Protein AF-A0AA41N5L4-F1 (afdb_monomer_lite)

Foldseek 3Di:
DDPVVLVVCVVVVQKDKFFKAADQVHRQWIFGQDPVNDPTAIQGGPLLQQPAFHGFTFIKGWDPQVPFDFADPPPPDDDDDDDDDDDDDDDDDDDDDDDDDDDDDDDDDDPPPPPDDDDPDDDDDDDDDDDDDDDDDDDDDDDDDDDDDDDDDDDDDDDDDDDPDPPVVVVRVVRTHTYIGTPGGPGRPPPQKAKFAWAQDPDCVDPLSVFWIWTDGPRPSAFIETEGPVPDDPCCVVCVVVRRVPIDMDGFPADDPPDPHTYD

Radius of gyration: 29.56 Å; chains: 1; bounding box: 92×64×69 Å

InterPro domains:
  IPR012340 Nucleic acid-binding, OB-fold [SSF50249] (1-264)
  IPR033771 Rrp44-like cold shock domain [PF17216] (4-78)
  IPR041505 Dis3-like cold-shock domain 2 [PF17849] (212-264)
  IPR050180 RNR Ribonuclease [PTHR23355] (1-264)

Organism: Sciurus carolinensis (NCBI:txid30640)

pLDDT: mean 73.09, std 29.64, range [26.41, 98.88]

Secondary structure (DSSP, 8-state):
--HHHHHHHHHTTSSEEEE-EE-SSSTTEEEE--TTSSSPEEEEHHHHHTT--TT-EEEEEEPPGGGSEE-----------------------------------------------------------------------------------------------SHHHHHHHTTEE-EEEEEEEEE--S-SEEEEEEE--S-TTSTTTTTEEEEEESSTTSPPEEEEGGGS-TTTTT-GGGGTT--EEEE--B--TT-SSEE-

Structure (mmCIF, N/CA/C/O backbone):
data_AF-A0AA41N5L4-F1
#
_entry.id   AF-A0AA41N5L4-F1
#
loop_
_atom_site.group_PDB
_atom_site.id
_atom_site.type_symbol
_atom_site.label_atom_id
_atom_site.label_alt_id
_atom_site.label_comp_id
_atom_site.label_asym_id
_atom_site.label_entity_id
_atom_site.label_seq_id
_atom_site.pdbx_PDB_ins_code
_atom_site.Cartn_x
_atom_site.Cartn_y
_atom_site.Cartn_z
_atom_site.occupancy
_atom_site.B_iso_or_equiv
_atom_site.auth_seq_id
_atom_site.auth_comp_id
_atom_site.auth_asym_id
_atom_site.auth_atom_id
_atom_site.pdbx_PDB_model_num
ATOM 1 N N . MET A 1 1 ? 1.901 -5.834 15.700 1.00 88.56 1 MET A N 1
ATOM 2 C CA . MET A 1 1 ? 0.984 -6.436 16.699 1.00 88.56 1 MET A CA 1
ATOM 3 C C . MET A 1 1 ? 0.895 -7.932 16.416 1.00 88.56 1 MET A C 1
ATOM 5 O O . MET A 1 1 ? 0.949 -8.287 15.243 1.00 88.56 1 MET A O 1
ATOM 9 N N . SER A 1 2 ? 0.827 -8.796 17.435 1.00 95.75 2 SER A N 1
ATOM 10 C CA . SER A 1 2 ? 0.709 -10.251 17.230 1.00 95.75 2 SER A CA 1
ATOM 11 C C . SER A 1 2 ? -0.732 -10.659 16.877 1.00 95.75 2 SER A C 1
ATOM 13 O O . SER A 1 2 ? -1.662 -9.873 17.079 1.00 95.75 2 SER A O 1
ATOM 15 N N . LYS A 1 3 ? -0.937 -11.870 16.341 1.00 95.38 3 LYS A N 1
ATOM 16 C CA . LYS A 1 3 ? -2.273 -12.347 15.922 1.00 95.38 3 LYS A CA 1
ATOM 17 C C . LYS A 1 3 ? -3.225 -12.515 17.107 1.00 95.38 3 LYS A C 1
ATOM 19 O O . LYS A 1 3 ? -4.418 -12.248 16.995 1.00 95.38 3 LYS A O 1
ATOM 24 N N . GLU A 1 4 ? -2.680 -12.920 18.244 1.00 96.88 4 GLU A N 1
ATOM 25 C CA . GLU A 1 4 ? -3.385 -13.179 19.497 1.00 96.88 4 GLU A CA 1
ATOM 26 C C . GLU A 1 4 ? -3.921 -11.857 20.058 1.00 96.88 4 GLU A C 1
ATOM 28 O O . GLU A 1 4 ? -5.122 -11.727 20.293 1.00 96.88 4 GLU A O 1
ATOM 33 N N . ALA A 1 5 ? -3.058 -10.835 20.135 1.00 97.19 5 ALA A N 1
ATOM 34 C CA . ALA A 1 5 ? -3.424 -9.485 20.556 1.00 97.19 5 ALA A CA 1
ATOM 35 C C . ALA A 1 5 ? -4.462 -8.828 19.624 1.00 97.19 5 ALA A C 1
ATOM 37 O O . ALA A 1 5 ? -5.353 -8.126 20.101 1.00 97.19 5 ALA A O 1
ATOM 38 N N . VAL A 1 6 ? -4.393 -9.084 18.310 1.00 97.31 6 VAL A N 1
ATOM 39 C CA . VAL A 1 6 ? -5.426 -8.649 17.349 1.00 97.31 6 VAL A CA 1
ATOM 40 C C . VAL A 1 6 ? -6.766 -9.334 17.639 1.00 97.31 6 VAL A C 1
ATOM 42 O O . VAL A 1 6 ? -7.783 -8.655 17.761 1.00 97.31 6 VAL A O 1
ATOM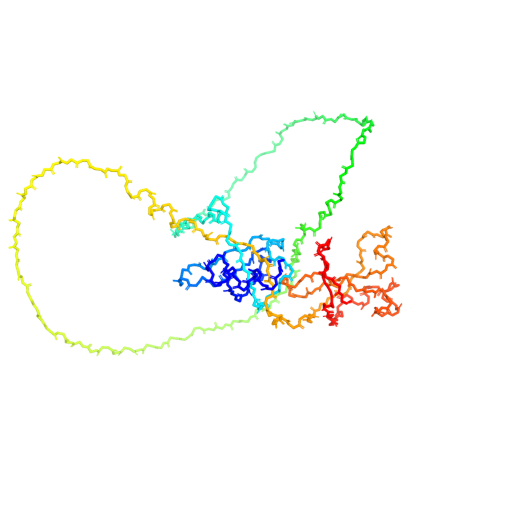 45 N N . SER A 1 7 ? -6.772 -10.662 17.796 1.00 97.69 7 SER A N 1
ATOM 46 C CA . SER A 1 7 ? -7.975 -11.443 18.123 1.00 97.69 7 SER A CA 1
ATOM 47 C C . SER A 1 7 ? -8.616 -10.985 19.438 1.00 97.69 7 SER A C 1
ATOM 49 O O . SER A 1 7 ? -9.830 -10.797 19.500 1.00 97.69 7 SER A O 1
ATOM 51 N N . GLU A 1 8 ? -7.825 -10.770 20.490 1.00 97.44 8 GLU A N 1
ATOM 52 C CA . GLU A 1 8 ? -8.335 -10.249 21.760 1.00 97.44 8 GLU A CA 1
ATOM 53 C C . GLU A 1 8 ? -8.854 -8.815 21.649 1.00 97.44 8 GLU A C 1
ATOM 55 O O . GLU A 1 8 ? -9.925 -8.517 22.174 1.00 97.44 8 GLU A O 1
ATOM 60 N N . GLY A 1 9 ? -8.132 -7.931 20.956 1.00 97.56 9 GLY A N 1
ATOM 61 C CA . GLY A 1 9 ? -8.547 -6.543 20.766 1.00 97.56 9 GLY A CA 1
ATOM 62 C C . GLY A 1 9 ? -9.877 -6.426 20.019 1.00 97.56 9 GLY A C 1
ATOM 63 O O . GLY A 1 9 ? -10.726 -5.635 20.424 1.00 97.56 9 GLY A O 1
ATOM 64 N N . LEU A 1 10 ? -10.094 -7.264 18.998 1.00 96.94 10 LEU A N 1
ATOM 65 C CA . LEU A 1 10 ? -11.373 -7.372 18.288 1.00 96.94 10 LEU A CA 1
ATOM 66 C C . LEU A 1 10 ? -12.487 -7.909 19.205 1.00 96.94 10 LEU A C 1
ATOM 68 O O . LEU A 1 10 ? -13.555 -7.309 19.278 1.00 96.94 10 LEU A O 1
ATOM 72 N N . LYS A 1 11 ? -12.239 -8.988 19.964 1.00 97.31 11 LYS A N 1
ATOM 73 C CA . LYS A 1 11 ? -13.226 -9.566 20.904 1.00 97.31 11 LYS A CA 1
ATOM 74 C C . LYS A 1 11 ? -13.652 -8.601 22.014 1.00 97.31 11 LYS A C 1
ATOM 76 O O . LYS A 1 11 ? -14.780 -8.688 22.485 1.00 97.31 11 LYS A O 1
ATOM 81 N N . ARG A 1 12 ? -12.757 -7.707 22.446 1.00 96.62 12 ARG A N 1
ATOM 82 C CA . ARG A 1 12 ? -13.028 -6.680 23.468 1.00 96.62 12 ARG A CA 1
ATOM 83 C C . ARG A 1 12 ? -13.623 -5.384 22.891 1.00 96.62 12 ARG A C 1
ATOM 85 O O . ARG A 1 12 ? -13.856 -4.460 23.659 1.00 96.62 12 ARG A O 1
ATOM 92 N N . GLY A 1 13 ? -13.801 -5.271 21.569 1.00 94.69 13 GLY A N 1
ATOM 93 C CA . GLY A 1 13 ? -14.232 -4.031 20.902 1.00 94.69 13 GLY A CA 1
ATOM 94 C C . GLY A 1 13 ? -13.194 -2.896 20.910 1.00 94.69 13 GLY A C 1
ATOM 95 O O . GLY A 1 13 ? -13.494 -1.781 20.501 1.00 94.69 13 GLY A O 1
ATOM 96 N N . ALA A 1 14 ? -11.962 -3.159 21.358 1.00 96.31 14 ALA A N 1
ATOM 97 C CA . ALA A 1 14 ? -10.878 -2.173 21.427 1.00 96.31 14 ALA A CA 1
ATOM 98 C C . ALA A 1 14 ? -10.158 -1.961 20.079 1.00 96.31 14 ALA A C 1
ATOM 100 O O . ALA A 1 14 ? -9.362 -1.030 19.930 1.00 96.31 14 ALA A O 1
ATOM 101 N N . LEU A 1 15 ? -10.407 -2.849 19.114 1.00 98.00 15 LEU A N 1
ATOM 102 C CA . LEU A 1 15 ? -9.966 -2.760 17.727 1.00 98.00 15 LEU A CA 1
ATOM 103 C C . LEU A 1 15 ? -11.173 -2.920 16.804 1.00 98.00 15 LEU A C 1
ATOM 105 O O . LEU A 1 15 ? -12.111 -3.647 17.124 1.00 98.00 15 LEU A O 1
ATOM 109 N N . ILE A 1 16 ? -11.106 -2.292 15.633 1.00 98.12 16 ILE A N 1
ATOM 110 C CA . ILE A 1 16 ? -12.161 -2.332 14.616 1.00 98.12 16 ILE A CA 1
ATOM 111 C C . ILE A 1 16 ? -11.585 -2.964 13.348 1.00 98.12 16 ILE A C 1
ATOM 113 O O . ILE A 1 16 ? -10.483 -2.607 12.931 1.00 98.12 16 ILE A O 1
ATOM 117 N N . GLN A 1 17 ? -12.312 -3.898 12.730 1.00 98.00 17 GLN A N 1
ATOM 118 C CA . GLN A 1 17 ? -11.967 -4.430 11.408 1.00 98.00 17 GLN A CA 1
ATOM 119 C C . GLN A 1 17 ? -12.801 -3.762 10.311 1.00 98.00 17 GLN A C 1
ATOM 121 O O . GLN A 1 17 ? -13.974 -3.466 10.522 1.00 98.00 17 GLN A O 1
ATOM 126 N N . GLY A 1 18 ? -12.221 -3.578 9.127 1.00 98.31 18 GLY A N 1
ATOM 127 C CA . GLY A 1 18 ? -12.935 -3.022 7.980 1.00 98.31 18 GLY A CA 1
ATOM 128 C C . GLY A 1 18 ? -12.157 -3.153 6.675 1.00 98.31 18 GLY A C 1
ATOM 129 O O . GLY A 1 18 ? -10.949 -3.392 6.673 1.00 98.31 18 GLY A O 1
ATOM 130 N N . VAL A 1 19 ? -12.859 -3.020 5.549 1.00 98.69 19 VAL A N 1
ATOM 131 C CA . VAL A 1 19 ? -12.233 -2.989 4.219 1.00 98.69 19 VAL A CA 1
ATOM 132 C C . VAL A 1 19 ? -11.703 -1.583 3.956 1.00 98.69 19 VAL A C 1
ATOM 134 O O . VAL A 1 19 ? -12.460 -0.614 3.994 1.00 98.69 19 VAL A O 1
ATOM 137 N N . LEU A 1 20 ? -10.406 -1.475 3.682 1.00 98.81 20 LEU A N 1
ATOM 138 C CA . LEU A 1 20 ? -9.723 -0.204 3.470 1.00 98.81 20 LEU A CA 1
ATOM 139 C C . LEU A 1 20 ? -10.026 0.388 2.092 1.00 98.81 20 LEU A C 1
ATOM 141 O O . LEU A 1 20 ? -9.810 -0.255 1.064 1.00 98.81 20 LEU A O 1
ATOM 145 N N . ARG A 1 21 ? -10.443 1.653 2.058 1.00 98.75 21 ARG A N 1
ATOM 146 C CA . ARG A 1 21 ? -10.680 2.430 0.835 1.00 98.75 21 ARG A CA 1
ATOM 147 C C . ARG A 1 21 ? -9.715 3.613 0.807 1.00 98.75 21 ARG A C 1
ATOM 149 O O . ARG A 1 21 ? -9.720 4.420 1.730 1.00 98.75 21 ARG A O 1
ATOM 156 N N . ILE A 1 22 ? -8.884 3.725 -0.228 1.00 98.81 22 ILE A N 1
ATOM 157 C CA . ILE A 1 22 ? -7.938 4.844 -0.393 1.00 98.81 22 ILE A CA 1
ATOM 158 C C . ILE A 1 22 ? -8.545 5.853 -1.372 1.00 98.81 22 ILE A C 1
ATOM 160 O O . ILE A 1 22 ? -9.014 5.461 -2.443 1.00 98.81 22 ILE A O 1
ATOM 164 N N . ASN A 1 23 ? -8.532 7.143 -1.026 1.00 98.25 23 ASN A N 1
ATOM 165 C CA . ASN A 1 23 ? -9.005 8.206 -1.913 1.00 98.25 23 ASN A CA 1
ATOM 166 C C . ASN A 1 23 ? -8.069 8.312 -3.142 1.00 98.25 23 ASN A C 1
ATOM 168 O O . ASN A 1 23 ? -6.879 8.571 -2.964 1.00 98.25 23 ASN A O 1
ATOM 172 N N . PRO A 1 24 ? -8.559 8.127 -4.385 1.00 97.00 24 PRO A N 1
ATOM 173 C CA . PRO A 1 24 ? -7.705 8.140 -5.574 1.00 97.00 24 PRO A CA 1
ATOM 174 C C . PRO A 1 24 ? -7.135 9.526 -5.905 1.00 97.00 24 PRO A C 1
ATOM 176 O O . PRO A 1 24 ? -6.059 9.600 -6.485 1.00 97.00 24 PRO A O 1
ATOM 179 N N . LYS A 1 25 ? -7.818 10.618 -5.524 1.00 96.12 25 LYS A N 1
ATOM 180 C CA . LYS A 1 25 ? -7.341 11.998 -5.750 1.00 96.12 25 LYS A CA 1
ATOM 181 C C . LYS A 1 25 ? -6.420 12.495 -4.636 1.00 96.12 25 LYS A C 1
ATOM 183 O O . LYS A 1 25 ? -5.533 13.301 -4.881 1.00 96.12 25 LYS A O 1
ATOM 188 N N . LYS A 1 26 ? -6.634 12.027 -3.404 1.00 96.62 26 LYS A N 1
ATOM 189 C CA . LYS A 1 26 ? -5.829 12.377 -2.226 1.00 96.62 26 LYS A CA 1
ATOM 190 C C . LYS A 1 26 ? -5.351 11.098 -1.555 1.00 96.62 26 LYS A C 1
ATOM 192 O O . LYS A 1 26 ? -5.879 10.711 -0.523 1.00 96.62 26 LYS A O 1
ATOM 197 N N . PHE A 1 27 ? -4.346 10.435 -2.123 1.00 96.38 27 PHE A N 1
ATOM 198 C CA . PHE A 1 27 ? -3.895 9.114 -1.660 1.00 96.38 27 PHE A CA 1
ATOM 199 C C . PHE A 1 27 ? -3.339 9.079 -0.224 1.00 96.38 27 PHE A C 1
ATOM 201 O O . PHE A 1 27 ? -3.028 8.000 0.275 1.00 96.38 27 PHE A O 1
ATOM 208 N N . HIS A 1 28 ? -3.178 10.222 0.445 1.00 97.00 28 HIS A N 1
ATOM 209 C CA . HIS A 1 28 ? -2.917 10.299 1.885 1.00 97.00 28 HIS A CA 1
ATOM 210 C C . HIS A 1 28 ? -4.177 10.034 2.727 1.00 97.00 28 HIS A C 1
ATOM 212 O O . HIS A 1 28 ? -4.061 9.521 3.831 1.00 97.00 28 HIS A O 1
ATOM 218 N N . GLU A 1 29 ? -5.369 10.314 2.202 1.00 98.12 29 GLU A N 1
ATOM 219 C CA . GLU A 1 29 ? -6.643 10.033 2.857 1.00 98.12 29 GLU A CA 1
ATOM 220 C C . GLU A 1 29 ? -7.092 8.592 2.573 1.00 98.12 29 GLU A C 1
ATOM 222 O O . GLU A 1 29 ? -7.243 8.174 1.419 1.00 98.12 29 GLU A O 1
ATOM 227 N N . ALA A 1 30 ? -7.358 7.828 3.630 1.00 98.69 30 ALA A N 1
ATOM 228 C CA . ALA A 1 30 ? -8.011 6.530 3.525 1.00 98.69 30 ALA A CA 1
ATOM 229 C C . ALA A 1 30 ? -9.105 6.368 4.590 1.00 98.69 30 ALA A C 1
ATOM 231 O O . ALA A 1 30 ? -9.187 7.139 5.543 1.00 98.69 30 ALA A O 1
ATOM 232 N N . PHE A 1 31 ? -9.976 5.383 4.393 1.00 98.62 31 PHE A N 1
ATOM 233 C CA . PHE A 1 31 ? -11.197 5.199 5.172 1.00 98.62 31 PHE A CA 1
ATOM 234 C C . PHE A 1 31 ? -11.498 3.713 5.385 1.00 98.62 31 PHE A C 1
ATOM 236 O O . PHE A 1 31 ? -11.194 2.892 4.514 1.00 98.62 31 PHE A O 1
ATOM 243 N N . ILE A 1 32 ? -12.146 3.378 6.502 1.00 98.56 32 ILE A N 1
ATOM 244 C CA . ILE A 1 32 ? -12.876 2.112 6.666 1.00 98.56 32 ILE A CA 1
ATOM 245 C C . ILE A 1 32 ? -14.334 2.394 7.071 1.00 98.56 32 ILE A C 1
ATOM 247 O O . ILE A 1 32 ? -14.575 3.394 7.752 1.00 98.56 32 ILE A O 1
ATOM 251 N N . PRO A 1 33 ? -15.297 1.520 6.724 1.00 98.00 33 PRO A N 1
ATOM 252 C CA . PRO A 1 33 ? -16.668 1.632 7.216 1.00 98.00 33 PRO A CA 1
ATOM 253 C C . PRO A 1 33 ? -16.732 1.640 8.748 1.00 98.00 33 PRO A C 1
ATOM 255 O O . PRO A 1 33 ? -16.004 0.887 9.402 1.00 98.00 33 PRO A O 1
ATOM 258 N N . SER A 1 34 ? -17.615 2.462 9.319 1.00 95.62 34 SER A N 1
ATOM 259 C CA . SER A 1 34 ? -17.913 2.408 10.754 1.00 95.62 34 SER A CA 1
ATOM 260 C C . SER A 1 34 ? -18.797 1.189 11.072 1.00 95.62 34 SER A C 1
ATOM 262 O O . SER A 1 34 ? -19.790 0.985 10.370 1.00 95.62 34 SER A O 1
ATOM 264 N N . PRO A 1 35 ? -18.509 0.397 12.126 1.00 93.00 35 PRO A N 1
ATOM 265 C CA . PRO A 1 35 ? -19.399 -0.679 12.578 1.00 93.00 35 PRO A CA 1
ATOM 266 C C . PRO A 1 35 ? -20.789 -0.180 12.988 1.00 93.00 35 PRO A C 1
ATOM 268 O O . PRO A 1 35 ? -21.767 -0.910 12.856 1.00 93.00 35 PRO A O 1
ATOM 271 N N . ASP A 1 36 ? -20.858 1.066 13.461 1.00 90.12 36 ASP A N 1
ATOM 272 C CA . ASP A 1 36 ? -22.056 1.687 14.032 1.00 90.12 36 ASP A CA 1
ATOM 273 C C . ASP A 1 36 ? -23.042 2.189 12.953 1.00 90.12 36 ASP A C 1
ATOM 275 O O . ASP A 1 36 ? -24.142 2.630 13.272 1.00 90.12 36 ASP A O 1
ATOM 279 N N . GLY A 1 37 ? -22.649 2.170 11.670 1.00 87.12 37 GLY A N 1
ATOM 280 C CA . GLY A 1 37 ? -23.396 2.800 10.569 1.00 87.12 37 GLY A CA 1
ATOM 281 C C . GLY A 1 37 ? -23.171 4.315 10.425 1.00 87.12 37 GLY A C 1
ATOM 282 O O . GLY A 1 37 ? -23.686 4.923 9.488 1.00 87.12 37 GLY A O 1
ATOM 283 N N . ASP A 1 38 ? -22.377 4.910 11.321 1.00 88.38 38 ASP A N 1
ATOM 284 C CA . ASP A 1 38 ? -21.895 6.296 11.256 1.00 88.38 38 ASP A CA 1
ATOM 285 C C . ASP A 1 38 ? -21.018 6.580 10.015 1.00 88.38 38 ASP A C 1
ATOM 287 O O . ASP A 1 38 ? -20.637 5.685 9.258 1.00 88.38 38 ASP A O 1
ATOM 291 N N . ARG A 1 39 ? -20.586 7.846 9.877 1.00 93.88 39 ARG A N 1
ATOM 292 C CA . ARG A 1 39 ? -19.478 8.250 8.991 1.00 93.88 39 ARG A CA 1
ATOM 293 C C . ARG A 1 39 ? -18.275 7.303 9.128 1.00 93.88 39 ARG A C 1
ATOM 295 O O . ARG A 1 39 ? -17.826 7.034 10.242 1.00 93.88 39 ARG A O 1
ATOM 302 N N . ASP A 1 40 ? -17.716 6.892 7.989 1.00 97.44 40 ASP A N 1
ATOM 303 C CA . ASP A 1 40 ? -16.480 6.105 7.903 1.00 97.44 40 ASP A CA 1
ATOM 304 C C . ASP A 1 40 ? -15.356 6.659 8.793 1.00 97.44 40 ASP A C 1
ATOM 306 O O . ASP A 1 40 ? -15.157 7.871 8.912 1.00 97.44 40 ASP A O 1
ATOM 310 N N . ILE A 1 41 ? -14.568 5.751 9.360 1.00 98.19 41 ILE A N 1
ATOM 311 C CA . ILE A 1 41 ? -13.415 6.068 10.201 1.00 98.19 41 ILE A CA 1
ATOM 312 C C . ILE A 1 41 ? -12.261 6.510 9.296 1.00 98.19 41 ILE A C 1
ATOM 314 O O . ILE A 1 41 ? -11.885 5.797 8.361 1.00 98.19 41 ILE A O 1
ATOM 318 N N . PHE A 1 42 ? -11.695 7.681 9.578 1.00 98.50 42 PHE A N 1
ATOM 319 C CA . PHE A 1 42 ? -10.609 8.285 8.810 1.00 98.50 42 PHE A CA 1
ATOM 320 C C . PHE A 1 42 ? -9.245 7.699 9.192 1.00 98.50 42 PHE A C 1
ATOM 322 O O . PHE A 1 42 ? -8.951 7.479 10.366 1.00 98.50 42 PHE A O 1
ATOM 329 N N . ILE A 1 43 ? -8.395 7.479 8.194 1.00 98.69 43 ILE A N 1
ATOM 330 C CA . ILE A 1 43 ? -7.001 7.056 8.332 1.00 98.69 43 ILE A CA 1
ATOM 331 C C . ILE A 1 43 ? -6.138 8.138 7.682 1.00 98.69 43 ILE A C 1
ATOM 333 O O . ILE A 1 43 ? -6.169 8.299 6.458 1.00 98.69 43 ILE A O 1
ATOM 337 N N . ASP A 1 44 ? -5.392 8.876 8.504 1.00 97.81 44 ASP A N 1
ATOM 338 C CA . ASP A 1 44 ? -4.634 10.044 8.055 1.00 97.81 44 ASP A CA 1
ATOM 339 C C . ASP A 1 44 ? -3.186 9.705 7.678 1.00 97.81 44 ASP A C 1
ATOM 341 O O . ASP A 1 44 ? -2.361 9.324 8.514 1.00 97.81 44 ASP A O 1
ATOM 345 N N . GLY A 1 45 ? -2.866 9.848 6.397 1.00 97.25 45 GLY A N 1
ATOM 346 C CA . GLY A 1 45 ? -1.526 9.660 5.866 1.00 97.25 45 GLY A CA 1
ATOM 347 C C . GLY A 1 45 ? -1.111 8.200 5.660 1.00 97.25 45 GLY A C 1
ATOM 348 O O . GLY A 1 45 ? -1.671 7.230 6.182 1.00 97.25 45 GLY A O 1
ATOM 349 N N . VAL A 1 46 ? -0.046 8.036 4.873 1.00 96.75 46 VAL A N 1
ATOM 350 C CA . VAL A 1 46 ? 0.499 6.717 4.506 1.00 96.75 46 VAL A CA 1
ATOM 351 C C . VAL A 1 46 ? 1.078 5.952 5.704 1.00 96.75 46 VAL A C 1
ATOM 353 O O . VAL A 1 46 ? 1.042 4.721 5.716 1.00 96.75 46 VAL A O 1
ATOM 356 N N . VAL A 1 47 ? 1.541 6.668 6.737 1.00 96.38 47 VAL A N 1
ATOM 357 C CA . VAL A 1 47 ? 2.081 6.089 7.977 1.00 96.38 47 VAL A CA 1
ATOM 358 C C . VAL A 1 47 ? 0.968 5.452 8.811 1.00 96.38 47 VAL A C 1
ATOM 360 O O . VAL A 1 47 ? 1.082 4.282 9.176 1.00 96.38 47 VAL A O 1
ATOM 363 N N . ALA A 1 48 ? -0.148 6.155 9.052 1.00 98.06 48 ALA A N 1
ATOM 364 C CA . ALA A 1 48 ? -1.290 5.577 9.768 1.00 98.06 48 ALA A CA 1
ATOM 365 C C . ALA A 1 48 ? -1.943 4.432 8.980 1.00 98.06 48 ALA A C 1
ATOM 367 O O . ALA A 1 48 ? -2.479 3.503 9.583 1.00 98.06 48 ALA A O 1
ATOM 368 N N . ARG A 1 49 ? -1.851 4.451 7.643 1.00 98.19 49 ARG A N 1
ATOM 369 C CA . ARG A 1 49 ? -2.283 3.345 6.775 1.00 98.19 49 ARG A CA 1
ATOM 370 C C . ARG A 1 49 ? -1.396 2.096 6.866 1.00 98.19 49 ARG A C 1
ATOM 372 O O . ARG A 1 49 ? -1.860 1.018 6.505 1.00 98.19 49 ARG A O 1
ATOM 379 N N . ASN A 1 50 ? -0.155 2.217 7.349 1.00 97.69 50 ASN A N 1
ATOM 380 C CA . ASN A 1 50 ? 0.759 1.106 7.647 1.00 97.69 50 ASN A CA 1
ATOM 381 C C . ASN A 1 50 ? 0.809 0.036 6.538 1.00 97.69 50 ASN A C 1
ATOM 383 O O . ASN A 1 50 ? 0.413 -1.114 6.735 1.00 97.69 50 ASN A O 1
ATOM 387 N N . ARG A 1 51 ? 1.278 0.439 5.349 1.00 97.94 51 ARG A N 1
ATOM 388 C CA . ARG A 1 51 ? 1.540 -0.443 4.189 1.00 97.94 51 ARG A CA 1
ATOM 389 C C . ARG A 1 51 ? 0.321 -1.197 3.623 1.00 97.94 51 ARG A C 1
ATOM 391 O O . ARG A 1 51 ? 0.468 -2.001 2.700 1.00 97.94 51 ARG A O 1
ATOM 398 N N . ALA A 1 52 ? -0.883 -0.938 4.130 1.00 98.38 52 ALA A N 1
ATOM 399 C CA . ALA A 1 52 ? -2.115 -1.496 3.590 1.00 98.38 52 ALA A CA 1
ATOM 400 C C . ALA A 1 52 ? -2.495 -0.836 2.254 1.00 98.38 52 ALA A C 1
ATOM 402 O O . ALA A 1 52 ? -2.251 0.357 2.033 1.00 98.38 52 ALA A O 1
ATOM 403 N N . LEU A 1 53 ? -3.095 -1.629 1.365 1.00 98.69 53 LEU A N 1
ATOM 404 C CA . LEU A 1 53 ? -3.489 -1.234 0.015 1.00 98.69 53 LEU A CA 1
ATOM 405 C C . LEU A 1 53 ? -5.015 -1.220 -0.129 1.00 98.69 53 LEU A C 1
ATOM 407 O O . LEU A 1 53 ? -5.750 -1.795 0.674 1.00 98.69 53 LEU A O 1
ATOM 411 N N . ASN A 1 54 ? -5.502 -0.545 -1.170 1.00 98.75 54 ASN A N 1
ATOM 412 C CA . ASN A 1 54 ? -6.932 -0.394 -1.415 1.00 98.75 54 ASN A CA 1
ATOM 413 C C . ASN A 1 54 ? -7.624 -1.762 -1.575 1.00 98.75 54 ASN A C 1
ATOM 415 O O . ASN A 1 54 ? -7.232 -2.565 -2.419 1.00 98.75 54 ASN A O 1
ATOM 419 N N . GLY A 1 55 ? -8.680 -1.996 -0.798 1.00 98.62 55 GLY A N 1
ATOM 420 C CA . GLY A 1 55 ? -9.458 -3.233 -0.770 1.00 98.62 55 GLY A CA 1
ATOM 421 C C . GLY A 1 55 ? -9.014 -4.255 0.281 1.00 98.62 55 GLY A C 1
ATOM 422 O O . GLY A 1 55 ? -9.750 -5.212 0.510 1.00 98.62 55 GLY A O 1
ATOM 423 N N . ASP A 1 56 ? -7.863 -4.075 0.940 1.00 98.88 56 ASP A N 1
ATOM 424 C CA . ASP A 1 56 ? -7.419 -4.973 2.015 1.00 98.88 56 ASP A CA 1
ATOM 425 C C . ASP A 1 56 ? -8.388 -4.980 3.206 1.00 98.88 56 ASP A C 1
ATOM 427 O O . ASP A 1 56 ? -8.942 -3.945 3.581 1.00 98.88 56 ASP A O 1
ATOM 431 N N . LEU A 1 57 ? -8.540 -6.143 3.848 1.00 98.75 57 LEU A N 1
ATOM 432 C CA . LEU A 1 57 ? -9.214 -6.237 5.142 1.00 98.75 57 LEU A CA 1
ATOM 433 C C . LEU A 1 57 ? -8.194 -5.904 6.232 1.00 98.75 57 LEU A C 1
ATOM 435 O O . LEU A 1 57 ? -7.231 -6.648 6.442 1.00 98.75 57 LEU A O 1
ATOM 439 N N . VAL A 1 58 ? -8.393 -4.782 6.914 1.00 98.81 58 VAL A N 1
ATOM 440 C CA . VAL A 1 58 ? -7.470 -4.254 7.924 1.00 98.81 58 VAL A CA 1
ATOM 441 C C . VAL A 1 58 ? -8.103 -4.244 9.307 1.00 98.81 58 VAL A C 1
ATOM 443 O O . VAL A 1 58 ? -9.324 -4.241 9.450 1.00 98.81 58 VAL A O 1
ATOM 446 N N . VAL A 1 59 ? -7.250 -4.205 10.327 1.00 98.75 59 VAL A N 1
ATOM 447 C CA . VAL A 1 59 ? -7.633 -3.935 11.713 1.00 98.75 59 VAL A CA 1
ATOM 448 C C . VAL A 1 59 ? -7.001 -2.619 12.137 1.00 98.75 59 VAL A C 1
ATOM 450 O O . VAL A 1 59 ? -5.790 -2.420 11.983 1.00 98.75 59 VAL A O 1
ATOM 453 N N . VAL A 1 60 ? -7.818 -1.725 12.685 1.00 98.69 60 VAL A N 1
ATOM 454 C CA . VAL A 1 60 ? -7.421 -0.391 13.129 1.00 98.69 60 VAL A CA 1
ATOM 455 C C . VAL A 1 60 ? -7.617 -0.228 14.632 1.00 98.69 60 VAL A C 1
ATOM 457 O O . VAL A 1 60 ? -8.472 -0.870 15.245 1.00 98.69 60 VAL A O 1
ATOM 460 N N . LYS A 1 61 ? -6.828 0.670 15.220 1.00 98.31 61 LYS A N 1
ATOM 461 C CA . LYS A 1 61 ? -7.050 1.209 16.562 1.00 98.31 61 LYS A CA 1
ATOM 462 C C . LYS A 1 61 ? -7.458 2.675 16.426 1.00 98.31 61 LYS A C 1
ATOM 464 O O . LYS A 1 61 ? -6.734 3.427 15.767 1.00 98.31 61 LYS A O 1
ATOM 469 N N . LEU A 1 62 ? -8.576 3.063 17.044 1.00 98.06 62 LEU A N 1
ATOM 470 C CA . LEU A 1 62 ? -8.979 4.469 17.145 1.00 98.06 62 LEU A CA 1
ATOM 471 C C . LEU A 1 62 ? -7.872 5.288 17.827 1.00 98.06 62 LEU A C 1
ATOM 473 O O . LEU A 1 62 ? -7.201 4.814 18.751 1.00 98.06 62 LEU A O 1
ATOM 477 N N . LEU A 1 63 ? -7.671 6.508 17.344 1.00 97.94 63 LEU A N 1
ATOM 478 C CA . LEU A 1 63 ? -6.859 7.511 18.022 1.00 97.94 63 LEU A CA 1
ATOM 479 C C . LEU A 1 63 ? -7.681 8.165 19.153 1.00 97.94 63 LEU A C 1
ATOM 481 O O . LEU A 1 63 ? -8.912 8.076 19.121 1.00 97.94 63 LEU A O 1
ATOM 485 N N . PRO A 1 64 ? -7.030 8.814 20.136 1.00 97.12 64 PRO A N 1
ATOM 486 C CA . PRO A 1 64 ? -7.700 9.711 21.080 1.00 97.12 64 PRO A CA 1
ATOM 487 C C . PRO A 1 64 ? -8.549 10.776 20.364 1.00 97.12 64 PRO A C 1
ATOM 489 O O . PRO A 1 64 ? -8.248 11.138 19.222 1.00 97.12 64 PRO A O 1
ATOM 492 N N . GLU A 1 65 ? -9.608 11.262 21.015 1.00 94.69 65 GLU A N 1
ATOM 493 C CA . GLU A 1 65 ? -10.589 12.187 20.418 1.00 94.69 65 GLU A CA 1
ATOM 494 C C . GLU A 1 65 ? -9.953 13.515 19.979 1.00 94.69 65 GLU A C 1
ATOM 496 O O . GLU A 1 65 ? -10.351 14.103 18.977 1.00 94.69 65 GLU A O 1
ATOM 501 N N . GLU A 1 66 ? -8.879 13.936 20.647 1.00 94.50 66 GLU A N 1
ATOM 502 C CA . GLU A 1 66 ? -8.092 15.130 20.324 1.00 94.50 66 GLU A CA 1
ATOM 503 C C . GLU A 1 66 ? -7.341 15.007 18.982 1.00 94.50 66 GLU A C 1
ATOM 505 O O . GLU A 1 66 ? -6.827 15.995 18.460 1.00 94.50 66 GLU A O 1
ATOM 510 N N . GLN A 1 67 ? -7.263 13.795 18.420 1.00 95.19 67 GLN A N 1
ATOM 511 C CA . GLN A 1 67 ? -6.652 13.481 17.123 1.00 95.19 67 GLN A CA 1
ATOM 512 C C . GLN A 1 67 ? -7.700 13.131 16.048 1.00 95.19 67 GLN A C 1
ATOM 514 O O . GLN A 1 67 ? -7.354 12.645 14.965 1.00 95.19 67 GLN A O 1
ATOM 519 N N . TRP A 1 68 ? -8.991 13.323 16.333 1.00 96.19 68 TRP A N 1
ATOM 520 C CA . TRP A 1 68 ? -10.064 13.097 15.365 1.00 96.19 68 TRP A CA 1
ATOM 521 C C . TRP A 1 68 ? -10.134 14.230 14.337 1.00 96.19 68 TRP A C 1
ATOM 523 O O . TRP A 1 68 ? -9.826 15.387 14.628 1.00 96.19 68 TRP A O 1
ATOM 533 N N . LYS A 1 69 ? -10.513 13.902 13.097 1.00 94.38 69 LYS A N 1
ATOM 534 C CA . LYS A 1 69 ? -10.543 14.883 12.007 1.00 94.38 69 LYS A CA 1
ATOM 535 C C . LYS A 1 69 ? -11.668 15.882 12.255 1.00 94.38 69 LYS A C 1
ATOM 537 O O . LYS A 1 69 ? -12.840 15.503 12.264 1.00 94.38 69 LYS A O 1
ATOM 542 N N . VAL A 1 70 ? -11.313 17.156 12.397 1.00 92.56 70 VAL A N 1
ATOM 543 C CA . VAL A 1 70 ? -12.283 18.254 12.439 1.00 92.56 70 VAL A CA 1
ATOM 544 C C . VAL A 1 70 ? -12.836 18.473 11.031 1.00 92.56 70 VAL A C 1
ATOM 546 O O . VAL A 1 70 ? -12.134 18.930 10.128 1.00 92.56 70 VAL A O 1
ATOM 549 N N . ILE A 1 71 ? -14.109 18.143 10.845 1.00 89.50 71 ILE A N 1
ATOM 550 C CA . ILE A 1 71 ? -14.899 18.480 9.668 1.00 89.50 71 ILE A CA 1
ATOM 551 C C . ILE A 1 71 ? -15.513 19.857 9.913 1.00 89.50 71 ILE A C 1
ATOM 553 O O . ILE A 1 71 ? -16.376 20.024 10.777 1.00 89.50 71 ILE A O 1
ATOM 557 N N . LYS A 1 72 ? -15.101 20.845 9.115 1.00 81.62 72 LYS A N 1
ATOM 558 C CA . LYS A 1 72 ? -15.846 22.102 9.021 1.00 81.62 72 LYS A CA 1
ATOM 559 C C . LYS A 1 72 ? -17.218 21.789 8.410 1.00 81.62 72 LYS A C 1
ATOM 561 O O . LYS A 1 72 ? -17.245 21.111 7.382 1.00 81.62 72 LYS A O 1
ATOM 566 N N . PRO A 1 73 ? -18.339 22.246 8.992 1.00 69.25 73 PRO A N 1
ATOM 567 C CA . PRO A 1 73 ? -19.612 22.190 8.293 1.00 69.25 73 PRO A CA 1
ATOM 568 C C . PRO A 1 73 ? -19.489 23.066 7.043 1.00 69.25 73 PRO A C 1
ATOM 570 O O . PRO A 1 73 ? -19.301 24.276 7.154 1.00 69.25 73 PRO A O 1
ATOM 573 N N . GLU A 1 74 ? -19.539 22.452 5.862 1.00 58.75 74 GLU A N 1
ATOM 574 C CA . GLU A 1 74 ? -19.608 23.201 4.610 1.00 58.75 74 GLU A CA 1
ATOM 575 C C . GLU A 1 74 ? -20.980 23.875 4.551 1.00 58.75 74 GLU A C 1
ATOM 577 O O . GLU A 1 74 ? -22.002 23.238 4.289 1.00 58.75 74 GLU A O 1
ATOM 582 N N . ILE A 1 75 ? -20.998 25.171 4.865 1.00 51.81 75 ILE A N 1
ATOM 583 C CA . ILE A 1 75 ? -22.132 26.037 4.568 1.00 51.81 75 ILE A CA 1
ATOM 584 C C . ILE A 1 75 ? -22.202 26.089 3.045 1.00 51.81 75 ILE A C 1
ATOM 586 O O . ILE A 1 75 ? -21.268 26.543 2.386 1.00 51.81 75 ILE A O 1
ATOM 590 N N . SER A 1 76 ? -23.271 25.531 2.481 1.00 42.28 76 SER A N 1
ATOM 591 C CA . SER A 1 76 ? -23.474 25.509 1.038 1.00 42.28 76 SER A CA 1
ATOM 592 C C . SER A 1 76 ? -23.938 26.886 0.568 1.00 42.28 76 SER A C 1
ATOM 594 O O . SER A 1 76 ? -25.135 27.090 0.341 1.00 42.28 76 SER A O 1
ATOM 596 N N . ASP A 1 77 ? -22.998 27.818 0.443 1.00 42.78 77 ASP A N 1
ATOM 597 C CA . ASP A 1 77 ? -23.251 29.128 -0.144 1.00 42.78 77 ASP A CA 1
ATOM 598 C C . ASP A 1 77 ? -23.573 28.944 -1.633 1.00 42.78 77 ASP A C 1
ATOM 600 O O . ASP A 1 77 ? -22.711 28.709 -2.483 1.00 42.78 77 ASP A O 1
ATOM 604 N N . LYS A 1 78 ? -24.872 28.979 -1.931 1.00 49.72 78 LYS A N 1
ATOM 605 C CA . LYS A 1 78 ? -25.383 29.245 -3.272 1.00 49.72 78 LYS A CA 1
ATOM 606 C C . LYS A 1 78 ? -25.475 30.756 -3.437 1.00 49.72 78 LYS A C 1
ATOM 608 O O . LYS A 1 78 ? -25.893 31.425 -2.500 1.00 49.72 78 LYS A O 1
ATOM 613 N N . GLU A 1 79 ? -25.213 31.215 -4.661 1.00 44.53 79 GLU A N 1
ATOM 614 C CA . GLU A 1 79 ? -25.264 32.625 -5.085 1.00 44.53 79 GLU A CA 1
ATOM 615 C C . GLU A 1 79 ? -24.057 33.440 -4.539 1.00 44.53 79 GLU A C 1
ATOM 617 O O . GLU A 1 79 ? -23.634 33.267 -3.406 1.00 44.53 79 GLU A O 1
ATOM 622 N N . THR A 1 80 ? -23.384 34.309 -5.303 1.00 34.50 80 THR A N 1
ATOM 623 C CA . THR A 1 80 ? -23.728 34.870 -6.622 1.00 34.50 80 THR A CA 1
ATOM 624 C C . THR A 1 80 ? -22.474 35.162 -7.454 1.00 34.50 80 THR A C 1
ATOM 626 O O . THR A 1 80 ? -21.408 35.459 -6.922 1.00 34.50 80 THR A O 1
ATOM 629 N N . GLU A 1 81 ? -22.630 35.111 -8.773 1.00 46.22 81 GLU A N 1
ATOM 630 C CA . GLU A 1 81 ? -21.664 35.557 -9.779 1.00 46.22 81 GLU A CA 1
ATOM 631 C C . GLU A 1 81 ? -21.513 37.092 -9.753 1.00 46.22 81 GLU A C 1
ATOM 633 O O . GLU A 1 81 ? -22.511 37.806 -9.845 1.00 46.22 81 GLU A O 1
ATOM 638 N N . ALA A 1 82 ? -20.283 37.607 -9.632 1.00 35.16 82 ALA A N 1
ATOM 639 C CA . ALA A 1 82 ? -19.979 39.032 -9.804 1.00 35.16 82 ALA A CA 1
ATOM 640 C C . ALA A 1 82 ? -18.502 39.257 -10.177 1.00 35.16 82 ALA A C 1
ATOM 642 O O . ALA A 1 82 ? -17.629 39.399 -9.321 1.00 35.16 82 ALA A O 1
ATOM 643 N N . THR A 1 83 ? -18.234 39.309 -11.480 1.00 40.41 83 THR A N 1
ATOM 644 C CA . THR A 1 83 ? -16.970 39.776 -12.062 1.00 40.41 83 THR A CA 1
ATOM 645 C C . THR A 1 83 ? -16.670 41.220 -11.652 1.00 40.41 83 THR A C 1
ATOM 647 O O . THR A 1 83 ? -17.487 42.100 -11.923 1.00 40.41 83 THR A O 1
ATOM 650 N N . TYR A 1 84 ? -15.470 41.499 -11.134 1.00 36.38 84 TYR A N 1
ATOM 651 C CA . TYR A 1 84 ? -14.794 42.762 -11.445 1.00 36.38 84 TYR A CA 1
ATOM 652 C C . TYR A 1 84 ? -13.272 42.573 -11.541 1.00 36.38 84 TYR A C 1
ATOM 654 O O . TYR A 1 84 ? -12.616 42.117 -10.609 1.00 36.38 84 TYR A O 1
ATOM 662 N N . GLU A 1 85 ? -12.743 42.906 -12.715 1.00 42.69 85 GLU A N 1
ATOM 663 C CA . GLU A 1 85 ? -11.339 43.250 -12.948 1.00 42.69 85 GLU A CA 1
ATOM 664 C C . GLU A 1 85 ? -11.105 44.691 -12.474 1.00 42.69 85 GLU A C 1
ATOM 666 O O . GLU A 1 85 ? -11.998 45.521 -12.659 1.00 42.69 85 GLU A O 1
ATOM 671 N N . SER A 1 86 ? -9.928 44.982 -11.907 1.00 36.97 86 SER A N 1
ATOM 672 C CA . SER A 1 86 ? -9.235 46.276 -12.069 1.00 36.97 86 SER A CA 1
ATOM 673 C C . SER A 1 86 ? -7.892 46.320 -11.320 1.00 36.97 86 SER A C 1
ATOM 675 O O . SER A 1 86 ? -7.846 46.387 -10.094 1.00 36.97 86 SER A O 1
ATOM 677 N N . ASP A 1 87 ? -6.826 46.385 -12.119 1.00 30.98 87 ASP A N 1
ATOM 678 C CA . ASP A 1 87 ? -5.675 47.293 -11.987 1.00 30.98 87 ASP A CA 1
ATOM 679 C C . ASP A 1 87 ? -4.663 47.160 -10.824 1.00 30.98 87 ASP A C 1
ATOM 681 O O . ASP A 1 87 ? -4.915 47.437 -9.651 1.00 30.98 87 ASP A O 1
ATOM 685 N N . LEU A 1 88 ? -3.420 46.868 -11.232 1.00 36.28 88 LEU A N 1
ATOM 686 C CA . LEU A 1 88 ? -2.176 47.097 -10.484 1.00 36.28 88 LEU A CA 1
ATOM 687 C C . LEU A 1 88 ? -1.899 48.600 -10.282 1.00 36.28 88 LEU A C 1
ATOM 689 O O . LEU A 1 88 ? -2.316 49.432 -11.091 1.00 36.28 88 LEU A O 1
ATOM 693 N N . PRO A 1 89 ? -1.073 48.950 -9.280 1.00 38.53 89 PRO A N 1
ATOM 694 C CA . PRO A 1 89 ? 0.136 49.717 -9.621 1.00 38.53 89 PRO A CA 1
ATOM 695 C C . PRO A 1 89 ? 1.453 49.109 -9.102 1.00 38.53 89 PRO A C 1
ATOM 697 O O . PRO A 1 89 ? 1.493 48.378 -8.114 1.00 38.53 89 PRO A O 1
ATOM 700 N N . GLU A 1 90 ? 2.538 49.460 -9.795 1.00 38.84 90 GLU A N 1
ATOM 701 C CA . GLU A 1 90 ? 3.930 49.034 -9.582 1.00 38.84 90 GLU A CA 1
ATOM 702 C C . GLU A 1 90 ? 4.695 49.794 -8.468 1.00 38.84 90 GLU A C 1
ATOM 704 O O . GLU A 1 90 ? 4.277 50.867 -8.041 1.00 38.84 90 GLU A O 1
ATOM 709 N N . GLU A 1 91 ? 5.885 49.259 -8.122 1.00 34.38 91 GLU A N 1
ATOM 710 C CA . GLU A 1 91 ? 7.080 49.961 -7.577 1.00 34.38 91 GLU A CA 1
ATOM 711 C C . GLU A 1 91 ? 6.954 50.578 -6.151 1.00 34.38 91 GLU A C 1
ATOM 713 O O . GLU A 1 91 ? 6.162 51.476 -5.898 1.00 34.38 91 GLU A O 1
ATOM 718 N N . LEU A 1 92 ? 7.750 50.214 -5.126 1.00 29.98 92 LEU A N 1
ATOM 719 C CA . LEU A 1 92 ? 9.221 50.337 -5.069 1.00 29.98 92 LEU A CA 1
ATOM 720 C C . LEU A 1 92 ? 9.826 49.819 -3.730 1.00 29.98 92 LEU A C 1
ATOM 722 O O . LEU A 1 92 ? 9.201 49.928 -2.679 1.00 29.98 92 LEU A O 1
ATOM 726 N N . CYS A 1 93 ? 11.125 49.467 -3.766 1.00 26.50 93 CYS A N 1
ATOM 727 C CA . CYS A 1 93 ? 12.088 49.384 -2.637 1.00 26.50 93 CYS A CA 1
ATOM 728 C C . CYS A 1 93 ? 11.953 48.200 -1.631 1.00 26.50 93 CYS A C 1
ATOM 730 O O . CYS A 1 93 ? 10.875 47.895 -1.146 1.00 26.50 93 CYS A O 1
ATOM 732 N N . GLY A 1 94 ? 13.023 47.510 -1.201 1.00 27.97 94 GLY A N 1
ATOM 733 C CA . GLY A 1 94 ? 14.433 47.587 -1.605 1.00 27.97 94 GLY A CA 1
ATOM 734 C C . GLY A 1 94 ? 15.360 46.652 -0.796 1.00 27.97 94 GLY A C 1
ATOM 735 O O . GLY A 1 94 ? 15.074 46.315 0.346 1.00 27.97 94 GLY A O 1
ATOM 736 N N . HIS A 1 95 ? 16.472 46.249 -1.424 1.00 32.78 95 HIS A N 1
ATOM 737 C CA . HIS A 1 95 ? 17.728 45.686 -0.885 1.00 32.78 95 HIS A CA 1
ATOM 738 C C . HIS A 1 95 ? 17.787 45.110 0.552 1.00 32.78 95 HIS A C 1
ATOM 740 O O . HIS A 1 95 ? 17.726 45.851 1.529 1.00 32.78 95 HIS A O 1
ATOM 746 N N . HIS A 1 96 ? 18.196 43.839 0.676 1.00 27.48 96 HIS A N 1
ATOM 747 C CA . HIS A 1 96 ? 19.452 43.480 1.367 1.00 27.48 96 HIS A CA 1
ATOM 748 C C . HIS A 1 96 ? 19.841 42.008 1.150 1.00 27.48 96 HIS A C 1
ATOM 750 O O . HIS A 1 96 ? 19.015 41.104 1.189 1.00 27.48 96 HIS A O 1
ATOM 756 N N . LEU A 1 97 ? 21.141 41.781 0.969 1.00 32.81 97 LEU A N 1
ATOM 757 C CA . LEU A 1 97 ? 21.783 40.469 0.935 1.00 32.81 97 LEU A CA 1
ATOM 758 C C . LEU A 1 97 ? 23.034 40.583 1.817 1.00 32.81 97 LEU A C 1
ATOM 760 O O . LEU A 1 97 ? 23.821 41.507 1.599 1.00 32.81 97 LEU A O 1
ATOM 764 N N . PRO A 1 98 ? 23.241 39.688 2.794 1.00 36.66 98 PRO A N 1
ATOM 765 C CA . PRO A 1 98 ? 24.600 39.426 3.251 1.00 36.66 98 PRO A CA 1
ATOM 766 C C . PRO A 1 98 ? 24.929 37.928 3.350 1.00 36.66 98 PRO A C 1
ATOM 768 O O . PRO A 1 98 ? 24.335 37.180 4.114 1.00 36.66 98 PRO A O 1
ATOM 771 N N . GLN A 1 99 ? 25.940 37.561 2.562 1.00 30.64 99 GLN A N 1
ATOM 772 C CA . GLN A 1 99 ? 27.095 36.705 2.872 1.00 30.64 99 GLN A CA 1
ATOM 773 C C . GLN A 1 99 ? 26.970 35.419 3.720 1.00 30.64 99 GLN A C 1
ATOM 775 O O . GLN A 1 99 ? 26.442 35.351 4.823 1.00 30.64 99 GLN A O 1
ATOM 780 N N . GLN A 1 100 ? 27.676 34.411 3.206 1.00 37.06 100 GLN A N 1
ATOM 781 C CA . GLN A 1 100 ? 28.004 33.133 3.835 1.00 37.06 100 GLN A CA 1
ATOM 782 C C . GLN A 1 100 ? 28.791 33.285 5.151 1.00 37.06 100 GLN A C 1
ATOM 784 O O . GLN A 1 100 ? 29.720 34.086 5.239 1.00 37.06 100 GLN A O 1
ATOM 789 N N . SER A 1 101 ? 28.554 32.376 6.100 1.00 31.28 101 SER A N 1
ATOM 790 C CA . SER A 1 101 ? 29.596 31.887 7.015 1.00 31.28 101 SER A CA 1
ATOM 791 C C . SER A 1 101 ? 29.359 30.409 7.367 1.00 31.28 101 SER A C 1
ATOM 793 O O . SER A 1 101 ? 28.288 29.858 7.113 1.00 31.28 101 SER A O 1
ATOM 795 N N . LEU A 1 102 ? 30.407 29.725 7.832 1.00 31.77 102 LEU A N 1
ATOM 796 C CA . LEU A 1 102 ? 30.518 28.263 7.817 1.00 31.77 102 LEU A CA 1
ATOM 797 C C . LEU A 1 102 ? 30.097 27.572 9.129 1.00 31.77 102 LEU A C 1
ATOM 799 O O . LEU A 1 102 ? 30.627 27.871 10.190 1.00 31.77 102 LEU A O 1
ATOM 803 N N . LYS A 1 103 ? 29.319 26.493 8.957 1.00 33.00 103 LYS A N 1
ATOM 804 C CA . LYS A 1 103 ? 29.525 25.155 9.556 1.00 33.00 103 LYS A CA 1
ATOM 805 C C . LYS A 1 103 ? 29.442 24.997 11.089 1.00 33.00 103 LYS A C 1
ATOM 807 O O . LYS A 1 103 ? 30.409 25.207 11.812 1.00 33.00 103 LYS A O 1
ATOM 812 N N . GLY A 1 104 ? 28.351 24.368 11.532 1.00 26.41 104 GLY A N 1
ATOM 813 C CA . GLY A 1 104 ? 28.264 23.596 12.778 1.00 26.41 104 GLY A CA 1
ATOM 814 C C . GLY A 1 104 ? 27.457 22.318 12.529 1.00 26.41 104 GLY A C 1
ATOM 815 O O . GLY A 1 104 ? 26.366 22.395 11.974 1.00 26.41 104 GLY A O 1
ATOM 816 N N . TYR A 1 105 ? 28.010 21.148 12.860 1.00 34.91 105 TYR A N 1
ATOM 817 C CA . TYR A 1 105 ? 27.335 19.857 12.667 1.00 34.91 105 TYR A CA 1
ATOM 818 C C . TYR A 1 105 ? 26.134 19.705 13.608 1.00 34.91 105 TYR A C 1
ATOM 820 O O . TYR A 1 105 ? 26.254 20.027 14.786 1.00 34.91 105 TYR A O 1
ATOM 828 N N . ASN A 1 106 ? 25.053 19.092 13.121 1.00 32.22 106 ASN A N 1
ATOM 829 C CA . ASN A 1 106 ? 24.282 18.115 13.890 1.00 32.22 106 ASN A CA 1
ATOM 830 C C . ASN A 1 106 ? 23.571 17.135 12.948 1.00 32.22 106 ASN A C 1
ATOM 832 O O . ASN A 1 106 ? 23.130 17.504 11.862 1.00 32.22 106 ASN A O 1
ATOM 836 N N . ASP A 1 107 ? 23.533 15.883 13.385 1.00 41.53 107 ASP A N 1
ATOM 837 C CA . ASP A 1 107 ? 23.066 14.708 12.650 1.00 41.53 107 ASP A CA 1
ATOM 838 C C . ASP A 1 107 ? 21.527 14.695 12.560 1.00 41.53 107 ASP A C 1
ATOM 840 O O . ASP A 1 107 ? 20.842 14.876 13.571 1.00 41.53 107 ASP A O 1
ATOM 844 N N . SER A 1 108 ? 20.966 14.531 11.359 1.00 35.00 108 SER A N 1
ATOM 845 C CA . SER A 1 108 ? 19.513 14.479 11.145 1.00 35.00 108 SER A CA 1
ATOM 846 C C . SER A 1 108 ? 19.196 13.738 9.839 1.00 35.00 108 SER A C 1
ATOM 848 O O . SER A 1 108 ? 19.734 14.126 8.803 1.00 35.00 108 SER A O 1
ATOM 850 N N . PRO A 1 109 ? 18.371 12.672 9.856 1.00 43.00 109 PRO A N 1
ATOM 851 C CA . PRO A 1 109 ? 18.175 11.816 8.688 1.00 43.00 109 PRO A CA 1
ATOM 852 C C . PRO A 1 109 ? 17.356 12.495 7.581 1.00 43.00 109 PRO A C 1
ATOM 854 O O . PRO A 1 109 ? 16.390 13.212 7.846 1.00 43.00 109 PRO A O 1
ATOM 857 N N . ASP A 1 110 ? 17.738 12.216 6.334 1.00 31.59 110 ASP A N 1
ATOM 858 C CA . ASP A 1 110 ? 17.277 12.911 5.131 1.00 31.59 110 ASP A CA 1
ATOM 859 C C . ASP A 1 110 ? 15.752 12.899 4.925 1.00 31.59 110 ASP A C 1
ATOM 861 O O . ASP A 1 110 ? 15.137 11.881 4.590 1.00 31.59 110 ASP A O 1
ATOM 865 N N . VAL A 1 111 ? 15.143 14.083 5.006 1.00 38.81 111 VAL A N 1
ATOM 866 C CA . VAL A 1 111 ? 13.788 14.322 4.496 1.00 38.81 111 VAL A CA 1
ATOM 867 C C . VAL A 1 111 ? 13.879 14.571 2.990 1.00 38.81 111 VAL A C 1
ATOM 869 O O . VAL A 1 111 ? 14.032 15.706 2.543 1.00 38.81 111 VAL A O 1
ATOM 872 N N . ILE A 1 112 ? 13.769 13.510 2.187 1.00 43.69 112 ILE A N 1
ATOM 873 C CA . ILE A 1 112 ? 13.651 13.638 0.726 1.00 43.69 112 ILE A CA 1
ATOM 874 C C . ILE A 1 112 ? 12.263 14.206 0.389 1.00 43.69 112 ILE A C 1
ATOM 876 O O . ILE A 1 112 ? 11.265 13.481 0.321 1.00 43.69 112 ILE A O 1
ATOM 880 N N . ILE A 1 113 ? 12.196 15.524 0.180 1.00 40.47 113 ILE A N 1
ATOM 881 C CA . ILE A 1 113 ? 10.988 16.240 -0.246 1.00 40.47 113 ILE A CA 1
ATOM 882 C C . ILE A 1 113 ? 10.760 16.005 -1.752 1.00 40.47 113 ILE A C 1
ATOM 884 O O . ILE A 1 113 ? 11.079 16.845 -2.583 1.00 40.47 113 ILE A O 1
ATOM 888 N N . GLU A 1 114 ? 10.163 14.864 -2.109 1.00 46.41 114 GLU A N 1
ATOM 889 C CA . GLU A 1 114 ? 9.665 14.580 -3.474 1.00 46.41 114 GLU A CA 1
ATOM 890 C C . GLU A 1 114 ? 8.146 14.305 -3.506 1.00 46.41 114 GLU A C 1
ATOM 892 O O . GLU A 1 114 ? 7.635 13.492 -4.283 1.00 46.41 114 GLU A O 1
ATOM 897 N N . ALA A 1 115 ? 7.405 15.008 -2.644 1.00 41.09 115 ALA A N 1
ATOM 898 C CA . ALA A 1 115 ? 5.942 14.973 -2.559 1.00 41.09 115 ALA A CA 1
ATOM 899 C C . ALA A 1 115 ? 5.278 16.309 -2.969 1.00 41.09 115 ALA A C 1
ATOM 901 O O . ALA A 1 115 ? 4.183 16.616 -2.505 1.00 41.09 115 ALA A O 1
ATOM 902 N N . GLN A 1 116 ? 5.933 17.110 -3.821 1.00 38.38 116 GLN A N 1
ATOM 903 C CA . GLN A 1 116 ? 5.411 18.392 -4.325 1.00 38.38 116 GLN A CA 1
ATOM 904 C C . GLN A 1 116 ? 5.759 18.652 -5.801 1.00 38.38 116 GLN A C 1
ATOM 906 O O . GLN A 1 116 ? 6.347 19.672 -6.133 1.00 38.38 116 GLN A O 1
ATOM 911 N N . PHE A 1 117 ? 5.343 17.759 -6.697 1.00 36.09 117 PHE A N 1
ATOM 912 C CA . PHE A 1 117 ? 5.061 18.135 -8.086 1.00 36.09 117 PHE A CA 1
ATOM 913 C C . PHE A 1 117 ? 3.786 17.415 -8.520 1.00 36.09 117 PHE A C 1
ATOM 915 O O . PHE A 1 117 ? 3.753 16.187 -8.597 1.00 36.09 117 PHE A O 1
ATOM 922 N N . GLY A 1 118 ? 2.717 18.185 -8.720 1.00 39.56 118 GLY A N 1
ATOM 923 C CA . GLY A 1 118 ? 1.607 17.750 -9.556 1.00 39.56 118 GLY A CA 1
ATOM 924 C C . GLY A 1 118 ? 1.979 18.045 -11.003 1.00 39.56 118 GLY A C 1
ATOM 925 O O . GLY A 1 118 ? 2.445 19.150 -11.278 1.00 39.56 118 GLY A O 1
ATOM 926 N N . ASP A 1 119 ? 1.794 17.074 -11.896 1.00 35.22 119 ASP A N 1
ATOM 927 C CA . ASP A 1 119 ? 1.874 17.323 -13.335 1.00 35.22 119 ASP A CA 1
ATOM 928 C C . ASP A 1 119 ? 0.715 18.253 -13.723 1.00 35.22 119 ASP A C 1
ATOM 930 O O . ASP A 1 119 ? -0.449 17.845 -13.739 1.00 35.22 119 ASP A O 1
ATOM 934 N N . SER A 1 120 ? 1.046 19.512 -14.006 1.00 36.16 120 SER A N 1
ATOM 935 C CA . SER A 1 120 ? 0.193 20.428 -14.761 1.00 36.16 120 SER A CA 1
ATOM 936 C C . SER A 1 120 ? 0.658 20.411 -16.214 1.00 36.16 120 SER A C 1
ATOM 938 O O . SER A 1 120 ? 1.441 21.268 -16.619 1.00 36.16 120 SER A O 1
ATOM 940 N N . ASP A 1 121 ? 0.176 19.439 -16.986 1.00 36.19 121 ASP A N 1
ATOM 941 C CA . ASP A 1 121 ? 0.267 19.477 -18.447 1.00 36.19 121 ASP A CA 1
ATOM 942 C C . ASP A 1 121 ? -0.910 20.300 -18.992 1.00 36.19 121 ASP A C 1
ATOM 944 O O . ASP A 1 121 ? -2.075 19.929 -18.826 1.00 36.19 121 ASP A O 1
ATOM 948 N N . SER A 1 122 ? -0.607 21.435 -19.623 1.00 34.66 122 SER A N 1
ATOM 949 C CA . SER A 1 122 ? -1.587 22.358 -20.202 1.00 34.66 122 SER A CA 1
ATOM 950 C C . SER A 1 122 ? -1.534 22.360 -21.734 1.00 34.66 122 SER A C 1
ATOM 952 O O . SER A 1 122 ? -0.561 22.867 -22.288 1.00 34.66 122 SER A O 1
ATOM 954 N N . GLU A 1 123 ? -2.627 21.886 -22.348 1.00 38.22 123 GLU A N 1
ATOM 955 C CA . GLU A 1 123 ? -3.128 22.201 -23.711 1.00 38.22 123 GLU A CA 1
ATOM 956 C C . GLU A 1 123 ? -2.202 21.773 -24.892 1.00 38.22 123 GLU A C 1
ATOM 958 O O . GLU A 1 123 ? -1.005 21.570 -24.736 1.00 38.22 123 GLU A O 1
ATOM 963 N N . ASP A 1 124 ? -2.663 21.421 -26.098 1.00 30.81 124 ASP A N 1
ATOM 964 C CA . ASP A 1 124 ? -3.840 21.830 -26.876 1.00 30.81 124 ASP A CA 1
ATOM 965 C C . ASP A 1 124 ? -4.563 20.657 -27.574 1.00 30.81 124 ASP A C 1
ATOM 967 O O . ASP A 1 124 ? -3.956 19.644 -27.928 1.00 30.81 124 ASP A O 1
ATOM 971 N N . GLY A 1 125 ? -5.859 20.828 -27.877 1.00 28.97 125 GLY A N 1
ATOM 972 C CA . GLY A 1 125 ? -6.628 19.843 -28.654 1.00 28.97 125 GLY A CA 1
ATOM 973 C C . GLY A 1 125 ? -8.082 20.224 -28.953 1.00 28.97 125 GLY A C 1
ATOM 974 O O . GLY A 1 125 ? -9.000 19.570 -28.465 1.00 28.97 125 GLY A O 1
ATOM 975 N N . HIS A 1 126 ? -8.309 21.264 -29.763 1.00 30.31 126 HIS A N 1
ATOM 976 C CA . HIS A 1 126 ? -9.652 21.632 -30.244 1.00 30.31 126 HIS A CA 1
ATOM 977 C C . HIS A 1 126 ? -10.276 20.551 -31.152 1.00 30.31 126 HIS A C 1
ATOM 979 O O . HIS A 1 126 ? -9.611 20.008 -32.035 1.00 30.31 126 HIS A O 1
ATOM 985 N N . GLY A 1 127 ? -11.580 20.301 -30.990 1.00 28.50 127 GLY A N 1
ATOM 986 C CA . GLY A 1 127 ? -12.337 19.345 -31.805 1.00 28.50 127 GLY A CA 1
ATOM 987 C C . GLY A 1 127 ? -13.842 19.390 -31.532 1.00 28.50 127 GLY A C 1
ATOM 988 O O . GLY A 1 127 ? -14.369 18.534 -30.826 1.00 28.50 127 GLY A O 1
ATOM 989 N N . ASP A 1 128 ? -14.530 20.390 -32.088 1.00 28.50 128 ASP A N 1
ATOM 990 C CA . ASP A 1 128 ? -15.988 20.548 -31.995 1.00 28.50 128 ASP A CA 1
ATOM 991 C C . ASP A 1 128 ? -16.765 19.318 -32.486 1.00 28.50 128 ASP A C 1
ATOM 993 O O . ASP A 1 128 ? -16.525 18.804 -33.581 1.00 28.50 128 ASP A O 1
ATOM 997 N N . THR A 1 129 ? -17.825 18.931 -31.768 1.00 30.22 129 THR A N 1
ATOM 998 C CA . THR A 1 129 ? -19.012 18.349 -32.418 1.00 30.22 129 THR A CA 1
ATOM 999 C C . THR A 1 129 ? -20.284 18.673 -31.631 1.00 30.22 129 THR A C 1
ATOM 1001 O O . THR A 1 129 ? -20.441 18.304 -30.470 1.00 30.22 129 THR A O 1
ATOM 1004 N N . GLN A 1 130 ? -21.209 19.369 -32.291 1.00 31.11 130 GLN A N 1
ATOM 1005 C CA . GLN A 1 130 ? -22.505 19.785 -31.751 1.00 31.11 130 GLN A CA 1
ATOM 1006 C C . GLN A 1 130 ? -23.433 18.589 -31.488 1.00 31.11 130 GLN A C 1
ATOM 1008 O O . GLN A 1 130 ? -23.386 17.598 -32.214 1.00 31.11 130 GLN A O 1
ATOM 1013 N N . ASN A 1 131 ? -24.380 18.733 -30.553 1.00 31.06 131 ASN A N 1
ATOM 1014 C CA . ASN A 1 131 ? -25.649 18.005 -30.620 1.00 31.06 131 ASN A CA 1
ATOM 1015 C C . ASN A 1 131 ? -26.821 18.853 -30.105 1.00 31.06 131 ASN A C 1
ATOM 1017 O O . ASN A 1 131 ? -26.707 19.577 -29.118 1.00 31.06 131 ASN A O 1
ATOM 1021 N N . MET A 1 132 ? -27.936 18.776 -30.832 1.00 30.72 132 MET A N 1
ATOM 1022 C CA . MET A 1 132 ? -29.117 19.635 -30.702 1.00 30.72 132 MET A CA 1
ATOM 1023 C C . MET A 1 132 ? -30.191 19.061 -29.764 1.00 30.72 132 MET A C 1
ATOM 1025 O O . MET A 1 132 ? -30.289 17.855 -29.549 1.00 30.72 132 MET A O 1
ATOM 1029 N N . LEU A 1 133 ? -31.028 19.964 -29.249 1.00 31.95 133 LEU A N 1
ATOM 1030 C CA . LEU A 1 133 ? -32.209 19.694 -28.423 1.00 31.95 133 LEU A CA 1
ATOM 1031 C C . LEU A 1 133 ? -33.329 19.000 -29.218 1.00 31.95 133 LEU A C 1
ATOM 1033 O O . LEU A 1 133 ? -33.602 19.419 -30.341 1.00 31.95 133 LEU A O 1
ATOM 1037 N N . ILE A 1 134 ? -34.085 18.089 -28.585 1.00 31.92 134 ILE A N 1
ATOM 1038 C CA . ILE A 1 134 ? -35.514 17.861 -28.891 1.00 31.92 134 ILE A CA 1
ATOM 1039 C C . ILE A 1 134 ? -36.302 17.637 -27.580 1.00 31.92 134 ILE A C 1
ATOM 1041 O O . ILE A 1 134 ? -35.862 16.908 -26.694 1.00 31.92 134 ILE A O 1
ATOM 1045 N N . ASP A 1 135 ? -37.462 18.293 -27.483 1.00 28.83 135 ASP A N 1
ATOM 1046 C CA . ASP A 1 135 ? -38.439 18.288 -26.377 1.00 28.83 135 ASP A CA 1
ATOM 1047 C C . ASP A 1 135 ? -39.517 17.178 -26.541 1.00 28.83 135 ASP A C 1
ATOM 1049 O O . ASP A 1 135 ? -39.712 16.656 -27.640 1.00 28.83 135 ASP A O 1
ATOM 1053 N N . GLY A 1 136 ? -40.245 16.798 -25.478 1.00 30.47 136 GLY A N 1
ATOM 1054 C CA . GLY A 1 136 ? -41.207 15.678 -25.524 1.00 30.47 136 GLY A CA 1
ATOM 1055 C C . GLY A 1 136 ? -42.055 15.426 -24.263 1.00 30.47 136 GLY A C 1
ATOM 1056 O O . GLY A 1 136 ? -41.801 14.499 -23.498 1.00 30.47 136 GLY A O 1
ATOM 1057 N N . VAL A 1 137 ? -43.118 16.214 -24.070 1.00 31.83 137 VAL A N 1
ATOM 1058 C CA . VAL A 1 137 ? -44.008 16.234 -22.879 1.00 31.83 137 VAL A CA 1
ATOM 1059 C C . VAL A 1 137 ? -45.126 15.161 -22.862 1.00 31.83 137 VAL A C 1
ATOM 1061 O O . VAL A 1 137 ? -45.735 14.913 -23.903 1.00 31.83 137 VAL A O 1
ATOM 1064 N N . LYS A 1 138 ? -45.489 14.645 -21.659 1.00 31.23 138 LYS A N 1
ATOM 1065 C CA . LYS A 1 138 ? -46.861 14.366 -21.084 1.00 31.23 138 LYS A CA 1
ATOM 1066 C C . LYS A 1 138 ? -46.741 13.389 -19.888 1.00 31.23 138 LYS A C 1
ATOM 1068 O O . LYS A 1 138 ? -46.164 12.328 -20.056 1.00 31.23 138 LYS A O 1
ATOM 1073 N N . LYS A 1 139 ? -47.147 13.646 -18.631 1.00 31.78 139 LYS A N 1
ATOM 1074 C CA . LYS A 1 139 ? -48.347 14.239 -17.974 1.00 31.78 139 LYS A CA 1
ATOM 1075 C C . LYS A 1 139 ? -49.583 13.316 -17.860 1.00 31.78 139 LYS A C 1
ATOM 1077 O O . LYS A 1 139 ? -50.465 13.375 -18.707 1.00 31.78 139 LYS A O 1
ATOM 1082 N N . LEU A 1 140 ? -49.699 12.627 -16.715 1.00 29.14 140 LEU A N 1
ATOM 1083 C CA . LEU A 1 140 ? -50.916 12.240 -15.958 1.00 29.14 140 LEU A CA 1
ATOM 1084 C C . LEU A 1 140 ? -50.475 12.109 -14.476 1.00 29.14 140 LEU A C 1
ATOM 1086 O O . LEU A 1 140 ? -49.410 11.553 -14.253 1.00 29.14 140 LEU A O 1
ATOM 1090 N N . SER A 1 141 ? -51.082 12.638 -13.403 1.00 31.20 141 SER A N 1
ATOM 1091 C CA . SER A 1 141 ? -52.419 13.168 -13.063 1.00 31.20 141 SER A CA 1
ATOM 1092 C C . SER A 1 141 ? -53.521 12.140 -12.774 1.00 31.20 141 SER A C 1
ATOM 1094 O O . SER A 1 141 ? -54.326 11.863 -13.656 1.00 31.20 141 SER A O 1
ATOM 1096 N N . VAL A 1 142 ? -53.650 11.735 -11.500 1.00 28.98 142 VAL A N 1
ATOM 1097 C CA . VAL A 1 142 ? -54.928 11.424 -10.813 1.00 28.98 142 VAL A CA 1
ATOM 1098 C C . VAL A 1 142 ? -54.847 11.923 -9.355 1.00 28.98 142 VAL A C 1
ATOM 1100 O O . VAL A 1 142 ? -53.768 11.935 -8.766 1.00 28.98 142 VAL A O 1
ATOM 1103 N N . ARG A 1 143 ? -55.977 12.371 -8.786 1.00 27.78 143 ARG A N 1
ATOM 1104 C CA . ARG A 1 143 ? -56.138 12.952 -7.435 1.00 27.78 143 ARG A CA 1
ATOM 1105 C C . ARG A 1 143 ? -57.463 12.489 -6.819 1.00 27.78 143 ARG A C 1
ATOM 1107 O O . ARG A 1 143 ? -58.471 12.633 -7.495 1.00 27.78 143 ARG A O 1
ATOM 1114 N N . THR A 1 144 ? -57.463 12.124 -5.533 1.00 27.73 144 THR A N 1
ATOM 1115 C CA . THR A 1 144 ? -58.587 12.191 -4.553 1.00 27.73 144 THR A CA 1
ATOM 1116 C C . THR A 1 144 ? -57.969 11.970 -3.157 1.00 27.73 144 THR A C 1
ATOM 1118 O O . THR A 1 144 ? -57.181 11.043 -3.025 1.00 27.73 144 THR A O 1
ATOM 1121 N N . GLN A 1 145 ? -58.023 12.902 -2.188 1.00 28.06 145 GLN A N 1
ATOM 1122 C CA . GLN A 1 145 ? -59.149 13.262 -1.281 1.00 28.06 145 GLN A CA 1
ATOM 1123 C C . GLN A 1 145 ? -59.523 12.108 -0.313 1.00 28.06 145 GLN A C 1
ATOM 1125 O O . GLN A 1 145 ? -59.493 10.960 -0.732 1.00 28.06 145 GLN A O 1
ATOM 1130 N N . ASP A 1 146 ? -59.839 12.323 0.977 1.00 30.45 146 ASP A N 1
ATOM 1131 C CA . ASP A 1 146 ? -60.591 13.442 1.593 1.00 30.45 146 ASP A CA 1
ATOM 1132 C C . ASP A 1 146 ? -60.419 13.554 3.150 1.00 30.45 146 ASP A C 1
ATOM 1134 O O . ASP A 1 146 ? -60.058 12.548 3.744 1.00 30.45 146 ASP A O 1
ATOM 1138 N N . LYS A 1 147 ? -60.746 14.729 3.759 1.00 33.38 147 LYS A N 1
ATOM 1139 C CA . LYS A 1 147 ? -61.038 15.109 5.202 1.00 33.38 147 LYS A CA 1
ATOM 1140 C C . LYS A 1 147 ? -60.208 14.505 6.377 1.00 33.38 147 LYS A C 1
ATOM 1142 O O . LYS A 1 147 ? -59.770 13.374 6.315 1.00 33.38 147 LYS A O 1
ATOM 1147 N N . GLY A 1 148 ? -59.997 15.119 7.557 1.00 27.56 148 GLY A N 1
ATOM 1148 C CA . GLY A 1 148 ? -60.422 16.360 8.263 1.00 27.56 148 GLY A CA 1
ATOM 1149 C C . GLY A 1 148 ? -60.097 16.201 9.786 1.00 27.56 148 GLY A C 1
ATOM 1150 O O . GLY A 1 148 ? -59.737 15.095 10.176 1.00 27.56 148 GLY A O 1
ATOM 1151 N N . LYS A 1 149 ? -60.193 17.171 10.720 1.00 32.94 149 LYS A N 1
ATOM 1152 C CA . LYS A 1 149 ? -60.547 18.612 10.684 1.00 32.94 149 LYS A CA 1
ATOM 1153 C C . LYS A 1 149 ? -59.903 19.372 11.900 1.00 32.94 149 LYS A C 1
ATOM 1155 O O . LYS A 1 149 ? -58.729 19.152 12.165 1.00 32.94 149 LYS A O 1
ATOM 1160 N N . GLU A 1 150 ? -60.630 20.277 12.569 1.00 28.98 150 GLU A N 1
ATOM 1161 C CA . GLU A 1 150 ? -60.265 21.186 13.696 1.00 28.98 150 GLU A CA 1
ATOM 1162 C C . GLU A 1 150 ? -60.262 20.486 15.100 1.00 28.98 150 GLU A C 1
ATOM 1164 O O . GLU A 1 150 ? -60.617 19.313 15.169 1.00 28.98 150 GLU A O 1
ATOM 1169 N N . ASP A 1 151 ? -59.890 21.068 16.262 1.00 29.94 151 ASP A N 1
ATOM 1170 C CA . ASP A 1 151 ? -59.888 22.485 16.705 1.00 29.94 151 ASP A CA 1
ATOM 1171 C C . ASP A 1 151 ? -58.954 22.787 17.924 1.00 29.94 151 ASP A C 1
ATOM 1173 O O . ASP A 1 151 ? -58.247 21.908 18.417 1.00 29.94 151 ASP A O 1
ATOM 1177 N N . ALA A 1 152 ? -58.928 24.043 18.398 1.00 32.97 152 ALA A N 1
ATOM 1178 C CA . ALA A 1 152 ? -57.927 24.628 19.311 1.00 32.97 152 ALA A CA 1
ATOM 1179 C C . ALA A 1 152 ? -58.156 24.488 20.843 1.00 32.97 152 ALA A C 1
ATOM 1181 O O . ALA A 1 152 ? -59.283 24.359 21.313 1.00 32.97 152 ALA A O 1
ATOM 1182 N N . SER A 1 153 ? -57.085 24.656 21.647 1.00 29.02 153 SER A N 1
ATOM 1183 C CA . SER A 1 153 ? -57.018 25.584 22.814 1.00 29.02 153 SER A CA 1
ATOM 1184 C C . SER A 1 153 ? -55.701 25.475 23.620 1.00 29.02 153 SER A C 1
ATOM 1186 O O . SER A 1 153 ? -55.063 24.427 23.661 1.00 29.02 153 SER A O 1
ATOM 1188 N N . ALA A 1 154 ? -55.297 26.575 24.273 1.00 34.31 154 ALA A N 1
ATOM 1189 C CA . ALA A 1 154 ? -54.239 26.640 25.299 1.00 34.31 154 ALA A CA 1
ATOM 1190 C C . ALA A 1 154 ? -54.872 26.938 26.682 1.00 34.31 154 ALA A C 1
ATOM 1192 O O . ALA A 1 154 ? -56.034 27.353 26.719 1.00 34.31 154 ALA A O 1
ATOM 1193 N N . PRO A 1 155 ? -54.150 26.780 27.816 1.00 40.56 155 PRO A N 1
ATOM 1194 C CA . PRO A 1 155 ? -53.403 27.941 28.326 1.00 40.56 155 PRO A CA 1
ATOM 1195 C C . PRO A 1 155 ? -52.076 27.634 29.068 1.00 40.56 155 PRO A C 1
ATOM 1197 O O . PRO A 1 155 ? -51.637 26.499 29.216 1.00 40.56 155 PRO A O 1
ATOM 1200 N N . VAL A 1 156 ? -51.441 28.723 29.511 1.00 30.62 156 VAL A N 1
ATOM 1201 C CA . VAL A 1 156 ? -50.101 28.864 30.111 1.00 30.62 156 VAL A CA 1
ATOM 1202 C C . VAL A 1 156 ? -50.043 28.512 31.607 1.00 30.62 156 VAL A C 1
ATOM 1204 O O . VAL A 1 156 ? -50.905 28.952 32.363 1.00 30.62 156 VAL A O 1
ATOM 1207 N N . THR A 1 157 ? -48.922 27.934 32.058 1.00 31.78 157 THR A N 1
ATOM 1208 C CA . THR A 1 157 ? -48.330 28.214 33.388 1.00 31.78 157 THR A CA 1
ATOM 1209 C C . THR A 1 157 ? -46.810 28.363 33.285 1.00 31.78 157 THR A C 1
ATOM 1211 O O . THR A 1 157 ? -46.154 27.561 32.621 1.00 31.78 157 THR A O 1
ATOM 1214 N N . LYS A 1 158 ? -46.254 29.387 33.943 1.00 36.50 158 LYS A N 1
ATOM 1215 C CA . LYS A 1 158 ? -44.807 29.575 34.145 1.00 36.50 158 LYS A CA 1
ATOM 1216 C C . LYS A 1 158 ? -44.299 28.638 35.251 1.00 36.50 158 LYS A C 1
ATOM 1218 O O . LYS A 1 158 ? -45.050 28.383 36.185 1.00 36.50 158 LYS A O 1
ATOM 1223 N N . ASP A 1 159 ? -43.038 28.211 35.191 1.00 30.36 159 ASP A N 1
ATOM 1224 C CA . ASP A 1 159 ? -41.998 28.816 36.044 1.00 30.36 159 ASP A CA 1
ATOM 1225 C C . ASP A 1 159 ? -40.574 28.379 35.659 1.00 30.36 159 ASP A C 1
ATOM 1227 O O . ASP A 1 159 ? -40.353 27.456 34.876 1.00 30.36 159 ASP A O 1
ATOM 1231 N N . GLU A 1 160 ? -39.612 29.156 36.146 1.00 37.41 160 GLU A N 1
ATOM 1232 C CA . GLU A 1 160 ? -38.207 29.219 35.745 1.00 37.41 160 GLU A CA 1
ATOM 1233 C C . GLU A 1 160 ? -37.305 28.460 36.735 1.00 37.41 160 GLU A C 1
ATOM 1235 O O . GLU A 1 160 ? -37.429 28.691 37.933 1.00 37.41 160 GLU A O 1
ATOM 1240 N N . SER A 1 161 ? -36.356 27.626 36.266 1.00 33.03 161 SER A N 1
ATOM 1241 C CA . SER A 1 161 ? -34.977 27.581 36.810 1.00 33.03 161 SER A CA 1
ATOM 1242 C C . SER A 1 161 ? -34.045 26.579 36.096 1.00 33.03 161 SER A C 1
ATOM 1244 O O . SER A 1 161 ? -34.331 25.390 36.020 1.00 33.03 161 SER A O 1
ATOM 1246 N N . THR A 1 162 ? -32.864 27.064 35.696 1.00 32.19 162 THR A N 1
ATOM 1247 C CA . THR A 1 162 ? -31.556 26.368 35.745 1.00 32.19 162 THR A CA 1
ATOM 1248 C C . THR A 1 162 ? -31.390 24.967 35.116 1.00 32.19 162 THR A C 1
ATOM 1250 O O . THR A 1 162 ? -31.526 23.955 35.795 1.00 32.19 162 THR A O 1
ATOM 1253 N N . SER A 1 163 ? -30.864 24.911 33.878 1.00 36.34 163 SER A N 1
ATOM 1254 C CA . SER A 1 163 ? -29.581 24.225 33.562 1.00 36.34 163 SER A CA 1
ATOM 1255 C C . SER A 1 163 ? -29.197 24.359 32.072 1.00 36.34 163 SER A C 1
ATOM 1257 O O . SER A 1 163 ? -29.380 23.446 31.267 1.00 36.34 163 SER A O 1
ATOM 1259 N N . MET A 1 164 ? -28.606 25.493 31.684 1.00 41.41 164 MET A N 1
ATOM 1260 C CA . MET A 1 164 ? 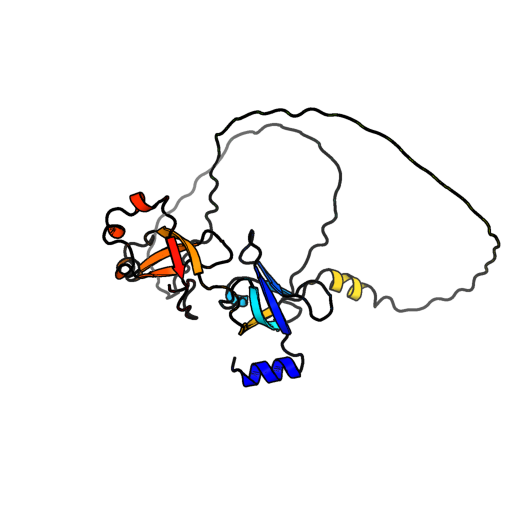-27.991 25.656 30.356 1.00 41.41 164 MET A CA 1
ATOM 1261 C C . MET A 1 164 ? -26.607 24.984 30.322 1.00 41.41 164 MET A C 1
ATOM 1263 O O . MET A 1 164 ? -25.588 25.657 30.456 1.00 41.41 164 MET A O 1
ATOM 1267 N N . SER A 1 165 ? -26.555 23.651 30.199 1.00 45.81 165 SER A N 1
ATOM 1268 C CA . SER A 1 165 ? -25.274 22.911 30.200 1.00 45.81 165 SER A CA 1
ATOM 1269 C C . SER A 1 165 ? -25.212 21.626 29.352 1.00 45.81 165 SER A C 1
ATOM 1271 O O . SER A 1 165 ? -24.261 20.860 29.502 1.00 45.81 165 SER A O 1
ATOM 1273 N N . GLN A 1 166 ? -26.170 21.374 28.444 1.00 46.16 166 GLN A N 1
ATOM 1274 C CA . GLN A 1 166 ? -26.199 20.123 27.654 1.00 46.16 166 GLN A CA 1
ATOM 1275 C C . GLN A 1 166 ? -26.124 20.279 26.118 1.00 46.16 166 GLN A C 1
ATOM 1277 O O . GLN A 1 166 ? -25.586 19.386 25.465 1.00 46.16 166 GLN A O 1
ATOM 1282 N N . ASP A 1 167 ? -26.537 21.405 25.521 1.00 42.03 167 ASP A N 1
ATOM 1283 C CA . ASP A 1 167 ? -26.595 21.531 24.045 1.00 42.03 167 ASP A CA 1
ATOM 1284 C C . ASP A 1 167 ? -25.255 21.815 23.337 1.00 42.03 167 ASP A C 1
ATOM 1286 O O . ASP A 1 167 ? -25.091 21.502 22.156 1.00 42.03 167 ASP A O 1
ATOM 1290 N N . THR A 1 168 ? -24.250 22.362 24.028 1.00 43.31 168 THR A N 1
ATOM 1291 C CA . THR A 1 168 ? -22.945 22.662 23.402 1.00 43.31 168 THR A CA 1
ATOM 1292 C C . THR A 1 168 ? -22.151 21.404 23.043 1.00 43.31 168 THR A C 1
ATOM 1294 O O . THR A 1 168 ? -21.333 21.435 22.124 1.00 43.31 168 THR A O 1
ATOM 1297 N N . LYS A 1 169 ? -22.408 20.277 23.721 1.00 45.62 169 LYS A N 1
ATOM 1298 C CA . LYS A 1 169 ? -21.681 19.019 23.501 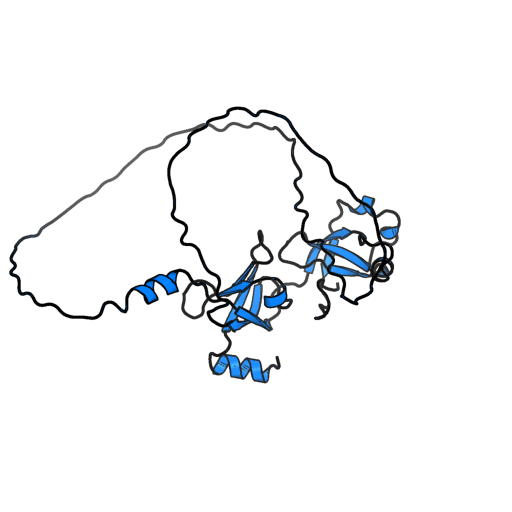1.00 45.62 169 LYS A CA 1
ATOM 1299 C C . LYS A 1 169 ? -22.166 18.285 22.243 1.00 45.62 169 LYS A C 1
ATOM 1301 O O . LYS A 1 169 ? -21.360 17.953 21.377 1.00 45.62 169 LYS A O 1
ATOM 1306 N N . ALA A 1 170 ? -23.485 18.156 22.081 1.00 48.00 170 ALA A N 1
ATOM 1307 C CA . ALA A 1 170 ? -24.110 17.457 20.952 1.00 48.00 170 ALA A CA 1
ATOM 1308 C C . ALA A 1 170 ? -23.928 18.166 19.592 1.00 48.00 170 ALA A C 1
ATOM 1310 O O . ALA A 1 170 ? -23.991 17.528 18.538 1.00 48.00 170 ALA A O 1
ATOM 1311 N N . LEU A 1 171 ? -23.698 19.484 19.587 1.00 44.50 171 LEU A N 1
ATOM 1312 C CA . LEU A 1 171 ? -23.340 20.227 18.372 1.00 44.50 171 LEU A CA 1
ATOM 1313 C C . LEU A 1 171 ? -21.846 20.103 18.028 1.00 44.50 171 LEU A C 1
ATOM 1315 O O . LEU A 1 171 ? -21.507 20.044 16.847 1.00 44.50 171 LEU A O 1
ATOM 1319 N N . SER A 1 172 ? -20.970 19.988 19.032 1.00 50.41 172 SER A N 1
ATOM 1320 C CA . SER A 1 172 ? -19.528 19.780 18.837 1.00 50.41 172 SER A CA 1
ATOM 1321 C C . SER A 1 172 ? -19.222 18.415 18.207 1.00 50.41 172 SER A C 1
ATOM 1323 O O . SER A 1 172 ? -18.496 18.336 17.214 1.00 50.41 172 SER A O 1
ATOM 1325 N N . GLU A 1 173 ? -19.858 17.343 18.693 1.00 55.69 173 GLU A N 1
ATOM 1326 C CA . GLU A 1 173 ? -19.656 15.968 18.197 1.00 55.69 173 GLU A CA 1
ATOM 1327 C C . GLU A 1 173 ? -19.974 15.818 16.694 1.00 55.69 173 GLU A C 1
ATOM 1329 O O . GLU A 1 173 ? -19.287 15.091 15.973 1.00 55.69 173 GLU A O 1
ATOM 1334 N N . LYS A 1 174 ? -20.937 16.587 16.161 1.00 60.56 174 LYS A N 1
ATOM 1335 C CA . LYS A 1 174 ? -21.257 16.605 14.717 1.00 60.56 174 LYS A CA 1
ATOM 1336 C C . LYS A 1 174 ? -20.086 17.077 13.845 1.00 60.56 174 LYS A C 1
ATOM 1338 O O . LYS A 1 174 ? -20.009 16.683 12.676 1.00 60.56 174 LYS A O 1
ATOM 1343 N N . SER A 1 175 ? -19.150 17.851 14.397 1.00 82.69 175 SER A N 1
ATOM 1344 C CA . SER A 1 175 ? -17.963 18.341 13.684 1.00 82.69 175 SER A CA 1
ATOM 1345 C C . SER A 1 175 ? -16.768 17.375 13.687 1.00 82.69 175 SER A C 1
ATOM 1347 O O . SER A 1 175 ? -15.827 17.599 12.935 1.00 82.69 175 SER A O 1
ATOM 1349 N N . LEU A 1 176 ? -16.785 16.277 14.457 1.00 91.25 176 LEU A N 1
ATOM 1350 C CA . LEU A 1 176 ? -15.641 15.357 14.560 1.00 91.25 176 LEU A CA 1
ATOM 1351 C C . LEU A 1 176 ? -15.863 14.034 13.812 1.00 91.25 176 LEU A C 1
ATOM 1353 O O . LEU A 1 176 ? -16.906 13.387 13.923 1.00 91.25 176 LEU A O 1
ATOM 1357 N N . GLN A 1 177 ? -14.855 13.595 13.058 1.00 95.19 177 GLN A N 1
ATOM 1358 C CA . GLN A 1 177 ? -14.806 12.274 12.429 1.00 95.19 177 GLN A CA 1
ATOM 1359 C C . GLN A 1 177 ? -13.752 11.403 13.117 1.00 95.19 177 GLN A C 1
ATOM 1361 O O . GLN A 1 177 ? -12.572 11.756 13.133 1.00 95.19 177 GLN A O 1
ATOM 1366 N N . LYS A 1 178 ? -14.193 10.245 13.635 1.00 96.88 178 LYS A N 1
ATOM 1367 C CA . LYS A 1 178 ? -13.362 9.193 14.245 1.00 96.88 178 LYS A CA 1
ATOM 1368 C C . LYS A 1 178 ? -12.101 8.955 13.393 1.00 96.88 178 LYS A C 1
ATOM 1370 O O . LYS A 1 178 ? -12.219 8.514 12.250 1.00 96.88 178 LYS A O 1
ATOM 1375 N N . SER A 1 179 ? -10.914 9.222 13.945 1.00 98.00 179 SER A N 1
ATOM 1376 C CA . SER A 1 179 ? -9.621 8.923 13.302 1.00 98.00 179 SER A CA 1
ATOM 1377 C C . SER A 1 179 ? -9.009 7.640 13.866 1.00 98.00 179 SER A C 1
ATOM 1379 O O . SER A 1 179 ? -9.159 7.337 15.051 1.00 98.00 179 SER A O 1
ATOM 1381 N N . ALA A 1 180 ? -8.277 6.888 13.046 1.00 98.56 180 ALA A N 1
ATOM 1382 C CA . ALA A 1 180 ? -7.630 5.640 13.444 1.00 98.56 180 ALA A CA 1
ATOM 1383 C C . ALA A 1 180 ? -6.298 5.391 12.720 1.00 98.56 180 ALA A C 1
ATOM 1385 O O . ALA A 1 180 ? -5.948 6.054 11.745 1.00 98.56 180 ALA A O 1
ATOM 1386 N N . LYS A 1 181 ? -5.562 4.375 13.186 1.00 98.56 181 LYS A N 1
ATOM 1387 C CA . LYS A 1 181 ? -4.383 3.829 12.497 1.00 98.56 181 LYS A CA 1
ATOM 1388 C C . LYS A 1 181 ? -4.468 2.316 12.334 1.00 98.56 181 LYS A C 1
ATOM 1390 O O . LYS A 1 181 ? -4.918 1.612 13.240 1.00 98.56 181 LYS A O 1
ATOM 1395 N N . VAL A 1 182 ? -3.999 1.815 11.196 1.00 98.69 182 VAL A N 1
ATOM 1396 C CA . VAL A 1 182 ? -3.906 0.390 10.864 1.00 98.69 182 VAL A CA 1
ATOM 1397 C C . VAL A 1 182 ? -2.824 -0.270 11.722 1.00 98.69 182 VAL A C 1
ATOM 1399 O O . VAL A 1 182 ? -1.642 0.073 11.659 1.00 98.69 182 VAL A O 1
ATOM 1402 N N . VAL A 1 183 ? -3.229 -1.253 12.524 1.00 98.38 183 VAL A N 1
ATOM 1403 C CA . VAL A 1 183 ? -2.338 -2.032 13.404 1.00 98.38 183 VAL A CA 1
ATOM 1404 C C . VAL A 1 183 ? -2.068 -3.445 12.883 1.00 98.38 183 VAL A C 1
ATOM 1406 O O . VAL A 1 183 ? -1.110 -4.084 13.328 1.00 98.38 183 VAL A O 1
ATOM 1409 N N . TYR A 1 184 ? -2.892 -3.929 11.946 1.00 98.44 184 TYR A N 1
ATOM 1410 C CA . TYR A 1 184 ? -2.744 -5.231 11.299 1.00 98.44 184 TYR A CA 1
ATOM 1411 C C . TYR A 1 184 ? -3.446 -5.269 9.931 1.00 98.44 184 TYR A C 1
ATOM 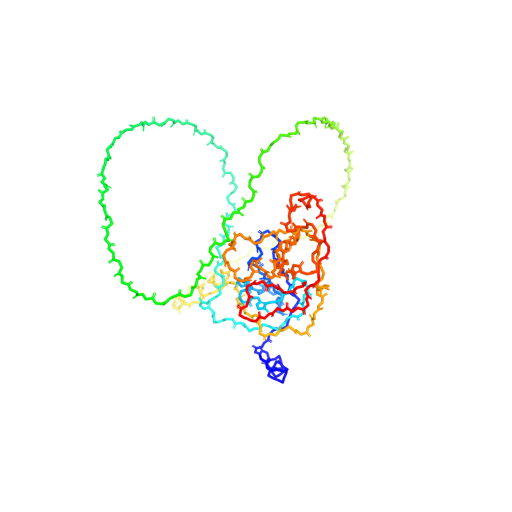1413 O O . TYR A 1 184 ? -4.485 -4.636 9.748 1.00 98.44 184 TYR A O 1
ATOM 1421 N N . ILE A 1 185 ? -2.916 -6.055 8.990 1.00 98.44 185 ILE A N 1
ATOM 1422 C CA . ILE A 1 185 ? -3.584 -6.400 7.724 1.00 98.44 185 ILE A CA 1
ATOM 1423 C C . ILE A 1 185 ? -4.043 -7.851 7.864 1.00 98.44 185 ILE A C 1
ATOM 1425 O O . ILE A 1 185 ? -3.210 -8.756 7.896 1.00 98.44 185 ILE A O 1
ATOM 1429 N N . LEU A 1 186 ? -5.352 -8.063 8.000 1.00 97.75 186 LEU A N 1
ATOM 1430 C CA . LEU A 1 186 ? -5.940 -9.377 8.255 1.00 97.75 186 LEU A CA 1
ATOM 1431 C C . LEU A 1 186 ? -6.030 -10.210 6.972 1.00 97.75 186 LEU A C 1
ATOM 1433 O O . LEU A 1 186 ? -5.688 -11.390 6.986 1.00 97.75 186 LEU A O 1
ATOM 1437 N N . GLU A 1 187 ? -6.425 -9.586 5.859 1.00 98.38 187 GLU A N 1
ATOM 1438 C CA . GLU A 1 187 ? -6.501 -10.241 4.551 1.00 98.38 187 GLU A CA 1
ATOM 1439 C C . GLU A 1 187 ? -5.935 -9.343 3.444 1.00 98.38 187 GLU A C 1
ATOM 1441 O O . GLU A 1 187 ? -6.370 -8.206 3.241 1.00 98.38 187 GLU A O 1
ATOM 1446 N N . LYS A 1 188 ? -4.966 -9.884 2.700 1.00 98.25 188 LYS A N 1
ATOM 1447 C CA . LYS A 1 188 ? -4.298 -9.223 1.574 1.00 98.25 188 LYS A CA 1
ATOM 1448 C C . LYS A 1 188 ? -5.137 -9.337 0.289 1.00 98.25 188 LYS A C 1
ATOM 1450 O O . LYS A 1 188 ? -4.739 -10.031 -0.642 1.00 98.25 188 LYS A O 1
ATOM 1455 N N . LYS A 1 189 ? -6.284 -8.650 0.234 1.00 98.38 189 LYS A N 1
ATOM 1456 C CA . LYS A 1 189 ? -7.220 -8.685 -0.911 1.00 98.38 189 LYS A CA 1
ATOM 1457 C C . LYS A 1 189 ? -6.733 -7.940 -2.154 1.00 98.38 189 LYS A C 1
ATOM 1459 O O . LYS A 1 189 ? -7.052 -8.353 -3.265 1.00 98.38 189 LYS A O 1
ATOM 1464 N N . HIS A 1 190 ? -5.960 -6.862 -2.001 1.00 98.69 190 HIS A N 1
ATOM 1465 C CA . HIS A 1 190 ? -5.346 -6.199 -3.156 1.00 98.69 190 HIS A CA 1
ATOM 1466 C C . HIS A 1 190 ? -4.413 -7.173 -3.906 1.00 98.69 190 HIS A C 1
ATOM 1468 O O . HIS A 1 190 ? -3.648 -7.901 -3.269 1.00 98.69 190 HIS A O 1
ATOM 1474 N N . SER A 1 191 ? -4.413 -7.146 -5.243 1.00 98.38 191 SER A N 1
ATOM 1475 C CA . SER A 1 191 ? -3.677 -8.090 -6.115 1.00 98.38 191 SER A CA 1
ATOM 1476 C C . SER A 1 191 ? -2.155 -8.114 -5.900 1.00 98.38 191 SER A C 1
ATOM 1478 O O . SER A 1 191 ? -1.492 -9.091 -6.252 1.00 98.38 191 SER A O 1
ATOM 1480 N N . ARG A 1 192 ? -1.609 -7.013 -5.361 1.00 98.56 192 ARG A N 1
ATOM 1481 C CA . ARG A 1 192 ? -0.175 -6.650 -5.300 1.00 98.56 192 ARG A CA 1
ATOM 1482 C C . ARG A 1 192 ? 0.482 -6.441 -6.667 1.00 98.56 192 ARG A C 1
ATOM 1484 O O . ARG A 1 192 ? 1.662 -6.129 -6.694 1.00 98.56 192 ARG A O 1
ATOM 1491 N N . ALA A 1 193 ? -0.257 -6.537 -7.768 1.00 98.50 193 ALA A N 1
ATOM 1492 C CA . ALA A 1 193 ? 0.228 -6.215 -9.105 1.00 98.50 193 ALA A CA 1
ATOM 1493 C C . ALA A 1 193 ? -0.354 -4.877 -9.576 1.00 98.50 193 ALA A C 1
ATOM 1495 O O . ALA A 1 193 ? -1.532 -4.602 -9.338 1.00 98.50 193 ALA A O 1
ATOM 1496 N N . ALA A 1 194 ? 0.456 -4.068 -10.253 1.00 98.62 194 ALA A N 1
ATOM 1497 C CA . ALA A 1 194 ? 0.043 -2.794 -10.828 1.00 98.62 194 ALA A CA 1
ATOM 1498 C C . ALA A 1 194 ? 0.658 -2.596 -12.217 1.00 98.62 194 ALA A C 1
ATOM 1500 O O . ALA A 1 194 ? 1.732 -3.121 -12.505 1.00 98.62 194 ALA A O 1
ATOM 1501 N N . THR A 1 195 ? -0.030 -1.823 -13.059 1.00 98.69 195 THR A N 1
ATOM 1502 C CA . THR A 1 195 ? 0.508 -1.315 -14.332 1.00 98.69 195 THR A CA 1
ATOM 1503 C C . THR A 1 195 ? 1.074 0.088 -14.111 1.00 98.69 195 THR A C 1
ATOM 1505 O O . THR A 1 195 ? 0.551 0.830 -13.274 1.00 98.69 195 THR A O 1
ATOM 1508 N N . GLY A 1 196 ? 2.156 0.438 -14.802 1.00 98.44 196 GLY A N 1
ATOM 1509 C CA . GLY A 1 196 ? 2.864 1.700 -14.594 1.00 98.44 196 GLY A CA 1
ATOM 1510 C C . GLY A 1 196 ? 4.088 1.867 -15.491 1.00 98.44 196 GLY A C 1
ATOM 1511 O O . GLY A 1 196 ? 4.315 1.072 -16.403 1.00 98.44 196 GLY A O 1
ATOM 1512 N N . ILE A 1 197 ? 4.874 2.907 -15.215 1.00 98.31 197 ILE A N 1
ATOM 1513 C CA . ILE A 1 197 ? 6.057 3.300 -15.995 1.00 98.31 197 ILE A CA 1
ATOM 1514 C C . ILE A 1 197 ? 7.315 3.118 -15.143 1.00 98.31 197 ILE A C 1
ATOM 1516 O O . ILE A 1 197 ? 7.313 3.383 -13.938 1.00 98.31 197 ILE A O 1
ATOM 1520 N N . LEU A 1 198 ? 8.401 2.678 -15.773 1.00 97.50 198 LEU A N 1
ATOM 1521 C CA . LEU A 1 198 ? 9.685 2.409 -15.133 1.00 97.50 198 LEU A CA 1
ATOM 1522 C C . LEU A 1 198 ? 10.636 3.599 -15.375 1.00 97.50 198 LEU A C 1
ATOM 1524 O O . LEU A 1 198 ? 10.868 3.995 -16.514 1.00 97.50 198 LEU A O 1
ATOM 1528 N N . LYS A 1 199 ? 11.147 4.214 -14.301 1.00 95.44 199 LYS A N 1
ATOM 1529 C CA . LYS A 1 199 ? 12.028 5.398 -14.332 1.00 95.44 199 LYS A CA 1
ATOM 1530 C C . LYS A 1 199 ? 13.339 5.103 -13.593 1.00 95.44 199 LYS A C 1
ATOM 1532 O O . LYS A 1 199 ? 13.360 4.307 -12.658 1.00 95.44 199 LYS A O 1
ATOM 1537 N N . LEU A 1 200 ? 14.441 5.746 -13.980 1.00 95.12 200 LEU A N 1
ATOM 1538 C CA . LEU A 1 200 ? 15.647 5.765 -13.140 1.00 95.12 200 LEU A CA 1
ATOM 1539 C C . LEU A 1 200 ? 15.399 6.637 -11.898 1.00 95.12 200 LEU A C 1
ATOM 1541 O O . LEU A 1 200 ? 14.586 7.561 -11.939 1.00 95.12 200 LEU A O 1
ATOM 1545 N N . LEU A 1 201 ? 16.102 6.347 -10.801 1.00 93.31 201 LEU A N 1
ATOM 1546 C CA . LEU A 1 201 ? 16.066 7.181 -9.596 1.00 93.31 201 LEU A CA 1
ATOM 1547 C C . LEU A 1 201 ? 16.715 8.555 -9.860 1.00 93.31 201 LEU A C 1
ATOM 1549 O O . LEU A 1 201 ? 17.600 8.676 -10.709 1.00 93.31 201 LEU A O 1
ATOM 1553 N N . ALA A 1 202 ? 16.267 9.594 -9.149 1.00 88.88 202 ALA A N 1
ATOM 1554 C CA . ALA A 1 202 ? 16.745 10.963 -9.357 1.00 88.88 202 ALA A CA 1
ATOM 1555 C C . ALA A 1 202 ? 18.185 11.172 -8.847 1.00 88.88 202 ALA A C 1
ATOM 1557 O O . ALA A 1 202 ? 19.030 11.705 -9.572 1.00 88.88 202 ALA A O 1
ATOM 1558 N N . ASP A 1 203 ? 18.486 10.711 -7.627 1.00 88.38 203 ASP A N 1
ATOM 1559 C CA . ASP A 1 203 ? 19.829 10.807 -7.047 1.00 88.38 203 ASP A CA 1
ATOM 1560 C C . ASP A 1 203 ? 20.780 9.749 -7.624 1.00 88.38 203 ASP A C 1
ATOM 1562 O O . ASP A 1 203 ? 20.806 8.597 -7.196 1.00 88.38 203 ASP A O 1
ATOM 1566 N N . LYS A 1 204 ? 21.622 10.181 -8.564 1.00 86.69 204 LYS A N 1
ATOM 1567 C CA . LYS A 1 204 ? 22.630 9.352 -9.243 1.00 86.69 204 LYS A CA 1
ATOM 1568 C C . LYS A 1 204 ? 23.791 8.905 -8.345 1.00 86.69 204 LYS A C 1
ATOM 1570 O O . LYS A 1 204 ? 24.553 8.021 -8.745 1.00 86.69 204 LYS A O 1
ATOM 1575 N N . ASN A 1 205 ? 23.965 9.515 -7.172 1.00 85.88 205 ASN A N 1
ATOM 1576 C CA . ASN A 1 205 ? 25.077 9.219 -6.269 1.00 85.88 205 ASN A CA 1
ATOM 1577 C C . ASN A 1 205 ? 24.735 8.121 -5.252 1.00 85.88 205 ASN A C 1
ATOM 1579 O O . ASN A 1 205 ? 25.645 7.426 -4.795 1.00 85.88 205 ASN A O 1
ATOM 1583 N N . SER A 1 206 ? 23.449 7.924 -4.944 1.00 90.56 206 SER A N 1
ATOM 1584 C CA . SER A 1 206 ? 22.978 6.889 -4.020 1.00 90.56 206 SER A CA 1
ATOM 1585 C C . SER A 1 206 ? 23.384 5.472 -4.440 1.00 90.56 206 SER A C 1
ATOM 1587 O O . SER A 1 206 ? 23.348 5.094 -5.615 1.00 90.56 206 SER A O 1
ATOM 1589 N N . GLU A 1 207 ? 23.663 4.622 -3.450 1.00 89.50 207 GLU A N 1
ATOM 1590 C CA . GLU A 1 207 ? 23.802 3.181 -3.668 1.00 89.50 207 GLU A CA 1
ATOM 1591 C C . GLU A 1 207 ? 22.501 2.558 -4.218 1.00 89.50 207 GLU A C 1
ATOM 1593 O O . GLU A 1 207 ? 22.552 1.592 -4.984 1.00 89.50 207 GLU A O 1
ATOM 1598 N N . LEU A 1 208 ? 21.336 3.140 -3.899 1.00 89.44 208 LEU A N 1
ATOM 1599 C CA . LEU A 1 208 ? 20.042 2.690 -4.416 1.00 89.44 208 LEU A CA 1
ATOM 1600 C C . LEU A 1 208 ? 19.940 2.881 -5.932 1.00 89.44 208 LEU A C 1
ATOM 1602 O O . LEU A 1 208 ? 19.511 1.955 -6.614 1.00 89.44 208 LEU A O 1
ATOM 1606 N N . PHE A 1 209 ? 20.417 4.004 -6.479 1.00 89.50 209 PHE A N 1
ATOM 1607 C CA . PHE A 1 209 ? 20.441 4.257 -7.928 1.00 89.50 209 PHE A CA 1
ATOM 1608 C C . PHE A 1 209 ? 21.267 3.227 -8.702 1.00 89.50 209 PHE A C 1
ATOM 1610 O O . PHE A 1 209 ? 20.947 2.896 -9.838 1.00 89.50 209 PHE A O 1
ATOM 1617 N N . ARG A 1 210 ? 22.311 2.670 -8.080 1.00 91.06 210 ARG A N 1
ATOM 1618 C CA . ARG A 1 210 ? 23.152 1.629 -8.693 1.00 91.06 210 ARG A CA 1
ATOM 1619 C C . ARG A 1 210 ? 22.542 0.226 -8.627 1.00 91.06 210 ARG A C 1
ATOM 1621 O O . ARG A 1 210 ? 23.088 -0.690 -9.238 1.00 91.06 210 ARG A O 1
ATOM 1628 N N . LYS A 1 211 ? 21.456 0.038 -7.871 1.00 95.25 211 LYS A N 1
ATOM 1629 C CA . LYS A 1 211 ? 20.826 -1.270 -7.614 1.00 95.25 211 LYS A CA 1
ATOM 1630 C C . LYS A 1 211 ? 19.379 -1.353 -8.104 1.00 95.25 211 LYS A C 1
ATOM 1632 O O . LYS A 1 211 ? 18.947 -2.443 -8.474 1.00 95.25 211 LYS A O 1
ATOM 1637 N N . TYR A 1 212 ? 18.653 -0.236 -8.130 1.00 97.19 212 TYR A N 1
ATOM 1638 C CA . TYR A 1 212 ? 17.214 -0.180 -8.374 1.00 97.19 212 TYR A CA 1
ATOM 1639 C C . TYR A 1 212 ? 16.814 0.902 -9.382 1.00 97.19 212 TYR A C 1
ATOM 1641 O O . TYR A 1 212 ? 17.378 1.994 -9.423 1.00 97.19 212 TYR A O 1
ATOM 1649 N N . ALA A 1 213 ? 15.763 0.603 -10.137 1.00 97.19 213 ALA A N 1
ATOM 1650 C CA . ALA A 1 213 ? 14.903 1.580 -10.782 1.00 97.19 213 ALA A CA 1
ATOM 1651 C C . ALA A 1 213 ? 13.659 1.857 -9.918 1.00 97.19 213 ALA A C 1
ATOM 1653 O O . ALA A 1 213 ? 13.368 1.143 -8.955 1.00 97.19 213 ALA A O 1
ATOM 1654 N N . LEU A 1 214 ? 12.911 2.893 -10.292 1.00 97.50 214 LEU A N 1
ATOM 1655 C CA . LEU A 1 214 ? 11.664 3.310 -9.667 1.00 97.50 214 LEU A CA 1
ATOM 1656 C C . LEU A 1 214 ? 10.487 3.033 -10.607 1.00 97.50 214 LEU A C 1
ATOM 1658 O O . LEU A 1 214 ? 10.270 3.744 -11.591 1.00 97.50 214 LEU A O 1
ATOM 1662 N N . PHE A 1 215 ? 9.693 2.020 -10.287 1.00 98.50 215 PHE A N 1
ATOM 1663 C CA . PHE A 1 215 ? 8.408 1.791 -10.929 1.00 98.50 215 PHE A CA 1
ATOM 1664 C C . PHE A 1 215 ? 7.349 2.717 -10.319 1.00 98.50 215 PHE A C 1
ATOM 1666 O O . PHE A 1 215 ? 7.164 2.777 -9.099 1.00 98.50 215 PHE A O 1
ATOM 1673 N N . SER A 1 216 ? 6.646 3.443 -11.185 1.00 97.88 216 SER A N 1
ATOM 1674 C CA . SER A 1 216 ? 5.577 4.380 -10.840 1.00 97.88 216 SER A CA 1
ATOM 1675 C C . SER A 1 216 ? 4.238 3.826 -11.343 1.00 97.88 216 SER A C 1
ATOM 1677 O O . SER A 1 216 ? 3.990 3.888 -12.550 1.00 97.88 216 SER A O 1
ATOM 1679 N N . PRO A 1 217 ? 3.384 3.263 -10.463 1.00 98.44 217 PRO A N 1
ATOM 1680 C CA . PRO A 1 217 ? 2.050 2.799 -10.837 1.00 98.44 217 PRO A CA 1
ATOM 1681 C C . PRO A 1 217 ? 1.179 3.923 -11.406 1.00 98.44 217 PRO A C 1
ATOM 1683 O O . PRO A 1 217 ? 1.240 5.052 -10.926 1.00 98.44 217 PRO A O 1
ATOM 1686 N N . SER A 1 218 ? 0.301 3.592 -12.354 1.00 97.94 218 SER A N 1
ATOM 1687 C CA . SER A 1 218 ? -0.727 4.520 -12.855 1.00 97.94 218 SER A CA 1
ATOM 1688 C C . SER A 1 218 ? -1.870 4.750 -11.852 1.00 97.94 218 SER A C 1
ATOM 1690 O O . SER A 1 218 ? -2.561 5.759 -11.922 1.00 97.94 218 SER A O 1
ATOM 1692 N N . ASP A 1 219 ? -2.089 3.826 -10.909 1.00 97.94 219 ASP A N 1
ATOM 1693 C CA . ASP A 1 219 ? -3.040 4.009 -9.806 1.00 97.94 219 ASP A CA 1
ATOM 1694 C C . ASP A 1 219 ? -2.328 4.625 -8.595 1.00 97.94 219 ASP A C 1
ATOM 1696 O O . ASP A 1 219 ? -1.604 3.934 -7.877 1.00 97.94 219 ASP A O 1
ATOM 1700 N N . HIS A 1 220 ? -2.587 5.909 -8.329 1.00 97.19 220 HIS A N 1
ATOM 1701 C CA . HIS A 1 220 ? -2.011 6.667 -7.207 1.00 97.19 220 HIS A CA 1
ATOM 1702 C C . HIS A 1 220 ? -2.297 6.076 -5.811 1.00 97.19 220 HIS A C 1
ATOM 1704 O O . HIS A 1 220 ? -1.685 6.491 -4.825 1.00 97.19 220 HIS A O 1
ATOM 1710 N N . ARG A 1 221 ? -3.215 5.107 -5.684 1.00 97.81 221 ARG A N 1
ATOM 1711 C CA . ARG A 1 221 ? -3.468 4.381 -4.425 1.00 97.81 221 ARG A CA 1
ATOM 1712 C C . ARG A 1 221 ? -2.407 3.311 -4.139 1.00 97.81 221 ARG A C 1
ATOM 1714 O O . ARG A 1 221 ? -2.320 2.841 -3.002 1.00 97.81 221 ARG A O 1
ATOM 1721 N N . VAL A 1 222 ? -1.616 2.926 -5.141 1.00 98.31 222 VAL A N 1
ATOM 1722 C CA . VAL A 1 222 ? -0.494 1.982 -5.040 1.00 98.31 222 VAL A CA 1
ATOM 1723 C C . VAL A 1 222 ? 0.807 2.778 -4.832 1.00 98.31 222 VAL A C 1
ATOM 1725 O O . VAL A 1 222 ? 1.022 3.775 -5.520 1.00 98.31 222 VAL A O 1
ATOM 1728 N N . PRO A 1 223 ? 1.690 2.394 -3.888 1.00 97.75 223 PRO A N 1
ATOM 1729 C CA . PRO A 1 223 ? 2.968 3.079 -3.689 1.00 97.75 223 PRO A CA 1
ATOM 1730 C C . PRO A 1 223 ? 3.888 2.914 -4.905 1.00 97.75 223 PRO A C 1
ATOM 1732 O O . PRO A 1 223 ? 3.809 1.914 -5.619 1.00 97.75 223 PRO A O 1
ATOM 1735 N N . ARG A 1 224 ? 4.835 3.844 -5.079 1.00 97.94 224 ARG A N 1
ATOM 1736 C CA . ARG A 1 224 ? 5.994 3.614 -5.957 1.00 97.94 224 ARG A CA 1
ATOM 1737 C C . ARG A 1 224 ? 6.778 2.388 -5.461 1.00 97.94 224 ARG A C 1
ATOM 1739 O O . ARG A 1 224 ? 6.779 2.089 -4.262 1.00 97.94 224 ARG A O 1
ATOM 1746 N N . ILE A 1 225 ? 7.414 1.675 -6.386 1.00 98.56 225 ILE A N 1
ATOM 1747 C CA . ILE A 1 225 ? 8.042 0.374 -6.133 1.00 98.56 225 ILE A CA 1
ATOM 1748 C C . ILE A 1 225 ? 9.497 0.420 -6.614 1.00 98.56 225 ILE A C 1
ATOM 1750 O O . ILE A 1 225 ? 9.763 0.821 -7.746 1.00 98.56 225 ILE A O 1
ATOM 1754 N N . TYR A 1 226 ? 10.441 0.012 -5.770 1.00 98.19 226 TYR A N 1
ATOM 1755 C CA . TYR A 1 226 ? 11.809 -0.275 -6.188 1.00 98.19 226 TYR A CA 1
ATOM 1756 C C . TYR A 1 226 ? 11.842 -1.597 -6.958 1.00 98.19 226 TYR A C 1
ATOM 1758 O O . TYR A 1 226 ? 11.391 -2.616 -6.437 1.00 98.19 226 TYR A O 1
ATOM 1766 N N . VAL A 1 227 ? 12.419 -1.579 -8.159 1.00 98.38 227 VAL A N 1
ATOM 1767 C CA . VAL A 1 227 ? 12.615 -2.764 -9.013 1.00 98.38 227 VAL A CA 1
ATOM 1768 C C . VAL A 1 227 ? 14.115 -2.950 -9.243 1.00 98.38 227 VAL A C 1
ATOM 1770 O O . VAL A 1 227 ? 14.768 -1.982 -9.642 1.00 98.38 227 VAL A O 1
ATOM 1773 N N . PRO A 1 228 ? 14.718 -4.123 -8.978 1.00 97.81 228 PRO A N 1
ATOM 1774 C CA . PRO A 1 228 ? 16.151 -4.318 -9.188 1.00 97.81 228 PRO A CA 1
ATOM 1775 C C . PRO A 1 228 ? 16.557 -4.082 -10.651 1.00 97.81 228 PRO A C 1
ATOM 1777 O O . PRO A 1 228 ? 15.920 -4.593 -11.570 1.00 97.81 228 PRO A O 1
ATOM 1780 N N . LEU A 1 229 ? 17.667 -3.374 -10.893 1.00 96.88 229 LEU A N 1
ATOM 1781 C CA . LEU A 1 229 ? 18.136 -3.083 -12.260 1.00 96.88 229 LEU A CA 1
ATOM 1782 C C . LEU A 1 229 ? 18.442 -4.349 -13.075 1.00 96.88 229 LEU A C 1
ATOM 1784 O O . LEU A 1 229 ? 18.290 -4.344 -14.291 1.00 96.88 229 LEU A O 1
ATOM 1788 N N . LYS A 1 230 ? 18.819 -5.445 -12.404 1.00 96.69 230 LYS A N 1
ATOM 1789 C CA . LYS A 1 230 ? 19.022 -6.771 -13.015 1.00 96.69 230 LYS A CA 1
ATOM 1790 C C . LYS A 1 230 ? 17.753 -7.392 -13.620 1.00 96.69 230 LYS A C 1
ATOM 1792 O O . LYS A 1 230 ? 17.871 -8.278 -14.458 1.00 96.69 230 LYS A O 1
ATOM 1797 N N . ASP A 1 231 ? 16.578 -6.945 -13.178 1.00 97.44 231 ASP A N 1
ATOM 1798 C CA . ASP A 1 231 ? 15.270 -7.446 -13.608 1.00 97.44 231 ASP A CA 1
ATOM 1799 C C . ASP A 1 231 ? 14.602 -6.472 -14.612 1.00 97.44 231 ASP A C 1
ATOM 1801 O O . ASP A 1 231 ? 13.529 -6.749 -15.144 1.00 97.44 231 ASP A O 1
ATOM 1805 N N . CYS A 1 232 ? 15.254 -5.336 -14.900 1.00 97.31 232 CYS A N 1
ATOM 1806 C CA . CYS A 1 232 ? 14.869 -4.382 -15.943 1.00 97.31 232 CYS A CA 1
ATOM 1807 C C . CYS A 1 232 ? 15.402 -4.822 -17.328 1.00 97.31 232 CYS A C 1
ATOM 1809 O O . CYS A 1 232 ? 16.341 -5.620 -17.401 1.00 97.31 232 CYS A O 1
ATOM 1811 N N . PRO A 1 233 ? 14.869 -4.285 -18.446 1.00 97.38 233 PRO A N 1
ATOM 1812 C CA . PRO A 1 233 ? 15.454 -4.497 -19.772 1.00 97.38 233 PRO A CA 1
ATOM 1813 C C . PRO A 1 233 ? 16.939 -4.103 -19.812 1.00 97.38 233 PRO A C 1
ATOM 1815 O O . PRO A 1 233 ? 17.327 -3.088 -19.235 1.00 97.38 233 PRO A O 1
ATOM 1818 N N . GLN A 1 234 ? 17.779 -4.882 -20.504 1.00 94.94 234 GLN A N 1
ATOM 1819 C CA . GLN A 1 234 ? 19.244 -4.709 -20.468 1.00 94.94 234 GLN A CA 1
ATOM 1820 C C . GLN A 1 234 ? 19.719 -3.322 -20.930 1.00 94.94 234 GLN A C 1
ATOM 1822 O O . GLN A 1 234 ? 20.729 -2.816 -20.445 1.00 94.94 234 GLN A O 1
ATOM 1827 N N . ASP A 1 235 ? 18.991 -2.699 -21.854 1.00 96.62 235 ASP A N 1
ATOM 1828 C CA . ASP A 1 235 ? 19.265 -1.366 -22.385 1.00 96.62 235 ASP A CA 1
ATOM 1829 C C . ASP A 1 235 ? 18.524 -0.244 -21.641 1.00 96.62 235 ASP A C 1
ATOM 1831 O O . ASP A 1 235 ? 18.731 0.926 -21.950 1.00 96.62 235 ASP A O 1
ATOM 1835 N N . PHE A 1 236 ? 17.703 -0.549 -20.629 1.00 96.69 236 PHE A N 1
ATOM 1836 C CA . PHE A 1 236 ? 16.940 0.465 -19.893 1.00 96.69 236 PHE A CA 1
ATOM 1837 C C . PHE A 1 236 ? 17.845 1.519 -19.238 1.00 96.69 236 PHE A C 1
ATOM 1839 O O . PHE A 1 236 ? 17.538 2.707 -19.262 1.00 96.69 236 PHE A O 1
ATOM 1846 N N . VAL A 1 237 ? 18.989 1.107 -18.682 1.00 94.12 237 VAL A N 1
ATOM 1847 C CA . VAL A 1 237 ? 19.935 2.031 -18.028 1.00 94.12 237 VAL A CA 1
ATOM 1848 C C . VAL A 1 237 ? 20.598 2.974 -19.040 1.00 94.12 237 VAL A C 1
ATOM 1850 O O . VAL A 1 237 ? 20.874 4.127 -18.713 1.00 94.12 237 VAL A O 1
ATOM 1853 N N . THR A 1 238 ? 20.841 2.513 -20.271 1.00 96.31 238 THR A N 1
ATOM 18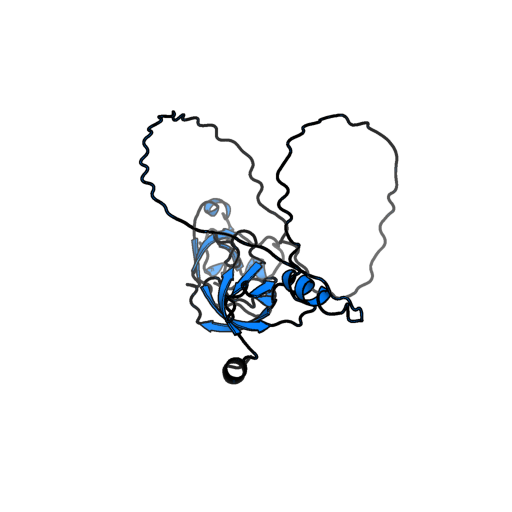54 C CA . THR A 1 238 ? 21.485 3.308 -21.330 1.00 96.31 238 THR A CA 1
ATOM 1855 C C . THR A 1 238 ? 20.488 4.126 -22.152 1.00 96.31 238 THR A C 1
ATOM 1857 O O . THR A 1 238 ? 20.837 5.210 -22.618 1.00 96.31 238 THR A O 1
ATOM 1860 N N . ARG A 1 239 ? 19.248 3.645 -22.307 1.00 96.00 239 ARG A N 1
ATOM 1861 C CA . ARG A 1 239 ? 18.168 4.268 -23.089 1.00 96.00 239 ARG A CA 1
ATOM 1862 C C . ARG A 1 239 ? 16.830 4.297 -22.328 1.00 96.00 239 ARG A C 1
ATOM 1864 O O . ARG A 1 239 ? 15.828 3.775 -22.811 1.00 96.00 239 ARG A O 1
ATOM 1871 N N . PRO A 1 240 ? 16.745 4.953 -21.156 1.00 94.62 240 PRO A N 1
ATOM 1872 C CA . PRO A 1 240 ? 15.515 4.964 -20.356 1.00 94.62 240 PRO A CA 1
ATOM 1873 C C . PRO A 1 240 ? 14.355 5.704 -21.044 1.00 94.62 240 PRO A C 1
ATOM 1875 O O . PRO A 1 240 ? 13.194 5.453 -20.733 1.00 94.62 240 PRO A O 1
ATOM 1878 N N . LYS A 1 241 ? 14.652 6.616 -21.984 1.00 94.94 241 LYS A N 1
ATOM 1879 C CA . LYS A 1 241 ? 13.642 7.398 -22.718 1.00 94.94 241 LYS A CA 1
ATOM 1880 C C . LYS A 1 241 ? 12.845 6.565 -23.723 1.00 94.94 241 LYS A C 1
ATOM 1882 O O . LYS A 1 241 ? 11.669 6.851 -23.916 1.00 94.94 241 LYS A O 1
ATOM 1887 N N . ASP A 1 242 ? 13.442 5.520 -24.293 1.00 97.19 242 ASP A N 1
ATOM 1888 C CA . ASP A 1 242 ? 12.782 4.607 -25.240 1.00 97.19 242 ASP A CA 1
ATOM 1889 C C . ASP A 1 242 ? 11.587 3.889 -24.578 1.00 97.19 242 ASP A C 1
ATOM 1891 O O . ASP A 1 242 ? 10.638 3.482 -25.243 1.00 97.19 242 ASP A O 1
ATOM 1895 N N . TYR A 1 243 ? 11.605 3.802 -23.244 1.00 96.69 243 TYR A N 1
ATOM 1896 C CA . TYR A 1 243 ? 10.579 3.187 -22.409 1.00 96.69 243 TYR A CA 1
ATOM 1897 C C . TYR A 1 243 ? 9.563 4.178 -21.815 1.00 96.69 243 TYR A C 1
ATOM 1899 O O . TYR A 1 243 ? 8.695 3.759 -21.051 1.00 96.69 243 TYR A O 1
ATOM 1907 N N . ALA A 1 244 ? 9.623 5.473 -22.157 1.00 92.75 244 ALA A N 1
ATOM 1908 C CA . ALA A 1 244 ? 8.765 6.505 -21.557 1.00 92.75 244 ALA A CA 1
ATOM 1909 C C . ALA A 1 244 ? 7.257 6.238 -21.739 1.00 92.75 244 ALA A C 1
ATOM 1911 O O . ALA A 1 244 ? 6.477 6.507 -20.830 1.00 92.75 244 ALA A O 1
ATOM 1912 N N . ASN A 1 245 ? 6.874 5.656 -22.881 1.00 94.62 245 ASN A N 1
ATOM 1913 C CA . ASN A 1 245 ? 5.493 5.287 -23.215 1.00 94.62 245 ASN A CA 1
ATOM 1914 C C . ASN A 1 245 ? 5.228 3.772 -23.083 1.00 94.62 245 ASN A C 1
ATOM 1916 O O . ASN A 1 245 ? 4.192 3.280 -23.528 1.00 94.62 245 ASN A O 1
ATOM 1920 N N . THR A 1 246 ? 6.159 3.018 -22.491 1.00 97.69 246 THR A N 1
ATOM 1921 C CA . THR A 1 246 ? 6.041 1.564 -22.328 1.00 97.69 246 THR A CA 1
ATOM 1922 C C . THR A 1 246 ? 5.415 1.244 -20.978 1.00 97.69 246 THR A C 1
ATOM 1924 O O . THR A 1 246 ? 5.994 1.518 -19.926 1.00 97.69 246 THR A O 1
ATOM 1927 N N . LEU A 1 247 ? 4.233 0.626 -21.003 1.00 97.94 247 LEU A N 1
ATOM 1928 C CA . LEU A 1 247 ? 3.572 0.137 -19.798 1.00 97.94 247 LEU A CA 1
ATOM 1929 C C . LEU A 1 247 ? 4.184 -1.193 -19.348 1.00 97.94 247 LEU A C 1
ATOM 1931 O O . LEU A 1 247 ? 4.200 -2.174 -20.089 1.00 97.94 247 LEU A O 1
ATOM 1935 N N . PHE A 1 248 ? 4.632 -1.226 -18.098 1.00 98.50 248 PHE A N 1
ATOM 1936 C CA . PHE A 1 248 ? 5.122 -2.417 -17.415 1.00 98.50 248 PHE A CA 1
ATOM 1937 C C . PHE A 1 248 ? 4.103 -2.890 -16.376 1.00 98.50 248 PHE A C 1
ATOM 1939 O O . PHE A 1 248 ? 3.351 -2.088 -15.818 1.00 98.50 248 PHE A O 1
ATOM 1946 N N . ILE A 1 249 ? 4.131 -4.186 -16.058 1.00 98.44 249 ILE A N 1
ATOM 1947 C CA . ILE A 1 249 ? 3.445 -4.750 -14.892 1.00 98.44 249 ILE A CA 1
ATOM 1948 C C . ILE A 1 249 ? 4.507 -5.109 -13.851 1.00 98.44 249 ILE A C 1
ATOM 1950 O O . ILE A 1 249 ? 5.389 -5.917 -14.128 1.00 98.44 249 ILE A O 1
ATOM 1954 N N . CYS A 1 250 ? 4.402 -4.538 -12.653 1.00 98.62 250 CYS A N 1
ATOM 1955 C CA . CYS A 1 250 ? 5.249 -4.863 -11.501 1.00 98.62 250 CYS A CA 1
ATOM 1956 C C . CYS A 1 250 ? 4.387 -5.477 -10.391 1.00 98.62 250 CYS A C 1
ATOM 1958 O O . CYS A 1 250 ? 3.197 -5.158 -10.263 1.00 98.62 250 CYS A O 1
ATOM 1960 N N . ARG A 1 251 ? 4.969 -6.379 -9.590 1.00 98.69 251 ARG A N 1
ATOM 1961 C CA . ARG A 1 251 ? 4.285 -7.037 -8.474 1.00 98.69 251 ARG A CA 1
ATOM 1962 C C . ARG A 1 251 ? 5.049 -6.821 -7.176 1.00 98.69 251 ARG A C 1
ATOM 1964 O O . ARG A 1 251 ? 6.136 -7.347 -7.011 1.00 98.69 251 ARG A O 1
ATOM 1971 N N . ILE A 1 252 ? 4.417 -6.147 -6.219 1.00 98.69 252 ILE A N 1
ATOM 1972 C CA . ILE A 1 252 ? 4.938 -5.960 -4.863 1.00 98.69 252 ILE A CA 1
ATOM 1973 C C . ILE A 1 252 ? 5.196 -7.332 -4.220 1.00 98.69 252 ILE A C 1
ATOM 1975 O O . ILE A 1 252 ? 4.248 -8.082 -3.952 1.00 98.69 252 ILE A O 1
ATOM 1979 N N . VAL A 1 253 ? 6.468 -7.636 -3.952 1.00 98.00 253 VAL A N 1
ATOM 1980 C CA . VAL A 1 253 ? 6.915 -8.853 -3.255 1.00 98.00 253 VAL A CA 1
ATOM 1981 C C . VAL A 1 253 ? 7.113 -8.616 -1.760 1.00 98.00 253 VAL A C 1
ATOM 1983 O O . VAL A 1 253 ? 6.766 -9.482 -0.958 1.00 98.00 253 VAL A O 1
ATOM 1986 N N . ASP A 1 254 ? 7.598 -7.433 -1.374 1.00 97.44 254 ASP A N 1
ATOM 1987 C CA . ASP A 1 254 ? 7.849 -7.053 0.019 1.00 97.44 254 ASP A CA 1
ATOM 1988 C C . ASP A 1 254 ? 7.621 -5.548 0.236 1.00 97.44 254 ASP A C 1
ATOM 1990 O O . ASP A 1 254 ? 7.607 -4.754 -0.705 1.00 97.44 254 ASP A O 1
ATOM 1994 N N . TRP A 1 255 ? 7.426 -5.146 1.490 1.00 97.31 255 TRP A N 1
ATOM 1995 C CA . TRP A 1 255 ? 7.420 -3.746 1.900 1.00 97.31 255 TRP A CA 1
ATOM 1996 C C . TRP A 1 255 ? 7.887 -3.647 3.354 1.00 97.31 255 TRP A C 1
ATOM 1998 O O . TRP A 1 255 ? 7.116 -3.860 4.299 1.00 97.31 255 TRP A O 1
ATOM 2008 N N . LYS A 1 256 ? 9.171 -3.334 3.532 1.00 95.50 256 LYS A N 1
ATOM 2009 C CA . LYS A 1 256 ? 9.787 -3.156 4.849 1.00 95.50 256 LYS A CA 1
ATOM 2010 C C . LYS A 1 256 ? 9.228 -1.932 5.580 1.00 95.50 256 LYS A C 1
ATOM 2012 O O . LYS A 1 256 ? 8.615 -1.059 4.976 1.00 95.50 256 LYS A O 1
ATOM 2017 N N . GLU A 1 257 ? 9.392 -1.900 6.898 1.00 92.00 257 GLU A N 1
ATOM 2018 C CA . GLU A 1 257 ? 8.831 -0.846 7.758 1.00 92.00 257 GLU A CA 1
ATOM 2019 C C . GLU A 1 257 ? 9.671 0.433 7.822 1.00 92.00 257 GLU A C 1
ATOM 2021 O O . GLU A 1 257 ? 9.136 1.492 8.130 1.00 92.00 257 GLU A O 1
ATOM 2026 N N . ASP A 1 258 ? 10.949 0.332 7.468 1.00 89.88 258 ASP A N 1
ATOM 2027 C CA . ASP A 1 258 ? 11.907 1.425 7.296 1.00 89.88 258 ASP A CA 1
ATOM 2028 C C . ASP A 1 258 ? 11.835 2.078 5.900 1.00 89.88 258 ASP A C 1
ATOM 2030 O O . ASP A 1 258 ? 12.550 3.043 5.636 1.00 89.88 258 ASP A O 1
ATOM 2034 N N . SER A 1 259 ? 10.988 1.572 4.991 1.00 91.56 259 SER A N 1
ATOM 2035 C CA . SER A 1 259 ? 10.952 2.016 3.595 1.00 91.56 259 SER A CA 1
ATOM 2036 C C . SER A 1 259 ? 9.638 2.684 3.189 1.00 91.56 259 SER A C 1
ATOM 2038 O O . SER A 1 259 ? 8.552 2.108 3.281 1.00 91.56 259 SER A O 1
ATOM 2040 N N . ASN A 1 260 ? 9.753 3.890 2.630 1.00 90.50 260 ASN A N 1
ATOM 2041 C CA . ASN A 1 260 ? 8.629 4.641 2.058 1.00 90.50 260 ASN A CA 1
ATOM 2042 C C . ASN A 1 260 ? 8.053 3.996 0.783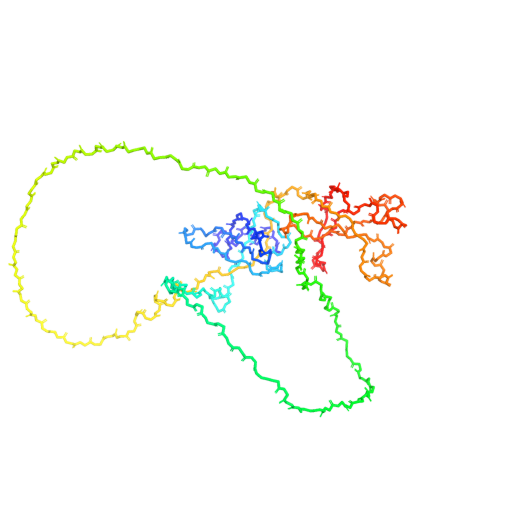 1.00 90.50 260 ASN A C 1
ATOM 2044 O O . ASN A 1 260 ? 6.906 4.266 0.422 1.00 90.50 260 ASN A O 1
ATOM 2048 N N . PHE A 1 261 ? 8.829 3.143 0.109 1.00 95.69 261 PHE A N 1
ATOM 2049 C CA . PHE A 1 261 ? 8.456 2.482 -1.140 1.00 95.69 261 PHE A CA 1
ATOM 2050 C C . PHE A 1 261 ? 8.440 0.960 -0.972 1.00 95.69 261 PHE A C 1
ATOM 2052 O O . PHE A 1 261 ? 9.126 0.397 -0.119 1.00 95.69 261 PHE A O 1
ATOM 2059 N N . ALA A 1 262 ? 7.634 0.292 -1.793 1.00 97.94 262 ALA A N 1
ATOM 2060 C CA . ALA A 1 262 ? 7.588 -1.165 -1.828 1.00 97.94 262 ALA A CA 1
ATOM 2061 C C . ALA A 1 262 ? 8.767 -1.741 -2.640 1.00 97.94 262 ALA A C 1
ATOM 2063 O O . ALA A 1 262 ? 9.446 -1.011 -3.359 1.00 97.94 262 ALA A O 1
ATOM 2064 N N . LEU A 1 263 ? 8.984 -3.053 -2.560 1.00 98.19 263 LEU A N 1
ATOM 2065 C CA . LEU A 1 263 ? 9.907 -3.818 -3.407 1.00 98.19 263 LEU A CA 1
ATOM 2066 C C . LEU A 1 263 ? 9.096 -4.741 -4.332 1.00 98.19 263 LEU A C 1
ATOM 2068 O O . LEU A 1 263 ? 8.117 -5.341 -3.873 1.00 98.19 263 LEU A O 1
ATOM 2072 N N . GLY A 1 264 ? 9.495 -4.883 -5.599 1.00 96.88 264 GLY A N 1
ATOM 2073 C CA . GLY A 1 264 ? 8.811 -5.710 -6.606 1.00 96.88 264 GLY A CA 1
ATOM 2074 C C . GLY A 1 264 ? 9.576 -5.854 -7.914 1.00 96.88 264 GLY A C 1
ATOM 2075 O O . GLY A 1 264 ? 10.814 -5.680 -7.877 1.00 96.88 264 GLY A O 1
#

Sequence (264 aa):
MSKEAVSEGLKRGALIQGVLRINPKKFHEAFIPSPDGDRDIFIDGVVARNRALNGDLVVVKLLPEEQWKVIKPEISDKETEATYESDLPEELCGHHLPQQSLKGYNDSPDVIIEAQFGDSDSEDGHGDTQNMLIDGVKKLSVRTQDKGKEDASAPVTKDESTSMSQDTKALSEKSLQKSAKVVYILEKKHSRAATGILKLLADKNSELFRKYALFSPSDHRVPRIYVPLKDCPQDFVTRPKDYANTLFICRIVDWKEDSNFALG